Protein AF-X0LBM5-F1 (afdb_monomer_lite)

Radius of gyration: 36.59 Å; chains: 1; bounding box: 95×43×110 Å

pLDDT: mean 72.34, std 23.13, range [22.59, 96.94]

Secondary structure (DSSP, 8-state):
----TTTTSS--S--EEE-HHHHHHHHS-GGGSPPPP-PPP--HHHHHHHHHHHHHHHTT---HHHHHHHHHHHHHHGGGGTTSHHHHHHHHHHHHHHHHHHHHHHHHHHHHHHHHHHHHHHHHHHHHHHHHSGGGTT-SHHHHHHHHHHHHHHHHHHGGGGHHHHHHHHHHHHHHHHHHHHHHHHHHHTTTTHHHHHHHHHHHHHHHHHTTHHHHTTHHHHHHHHHHHHHHHT--GGG-HHHHSSHHHHHHHHHHHHHHHHIIIIIIHHHHHHHHHHHHHHHHHHHSTTTTT------------EEEEE----SS-SS---EEE--------------------HHHHHHHHHHHHHHHHHHTTTS--

Organism: NCBI:txid1089449

Sequence (369 aa):
MPFTGAACLSNNDYTIITDRASVVKNQLAATNGWTFVRAPKIDVATYKRLSKAVMSCYTGTCDEPKVRAFFASYVENADSVIDSDFVRMLNKWVALFESLKKRTTDVQTYSKLVQARLKTVSSKVNSVKANVCKNNACKGSTPANAFKKCKTYLATVKSLQGVPIAAGKALANIPKMTQITLNAIKDVIKAFRVTQYLPQAAEDLKKLTGTF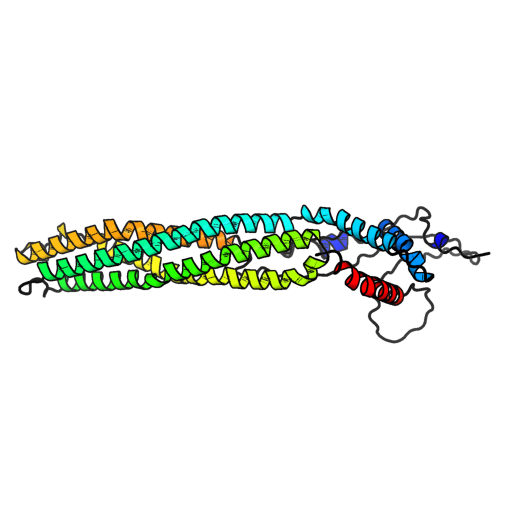NLISNHAGASKTAATSINQILSVKWARNSELSKTSSGRKVRDGLISIQRSFRNDLKGPLDNLIKANKAVEDILIQLPLRKKRLEFSSGGVSYSRWTNARMPVPCKRTQSFIRLGDFRRVIPTSKSRLANLTFDGASLNKAFTRCMGNLYGDLWTYAG

Foldseek 3Di:
DDPDVVVVLPCPVFDKDWCVVVCCVPPVDCPVVDFDQDQDDCDSVLVVQQCVQQVVVVVVRHPLVSNVVSVVVSLVSSCVSLVGPVVVVLVVVLVLLVLLLVLLVLLLVLLVLLVVLLVVLVVLLVVLCVVLCPPNLQVDPVNVVLSVLVVVLSVLSVVSNCRNVLSVLLNVLSVVLSVLSVVLSVVSSVVVSNQPCVQVSLVSNLVSLVSLVSNVVCLVSLVVSLVSLVVLLPDPLVPDPVLVPDPSSVSSSVSSVVSNVSSVPRNNVSSVSSNVSSVSSVVSSVVDCSHPPSDDDHDDDDDIWIWGFDFDDDVDDPDTDTDTPTPPDPDDDDDDDDDDDPDPDVVVVVVSVCVSVVVVVVVVVVPPD

Structure (mmCIF, N/CA/C/O backbone):
data_AF-X0LBM5-F1
#
_entry.id   AF-X0LBM5-F1
#
loop_
_atom_site.group_PDB
_atom_site.id
_atom_site.type_symbol
_atom_site.label_atom_id
_atom_site.label_alt_id
_atom_site.label_comp_id
_atom_site.label_asym_id
_atom_site.label_entity_id
_atom_site.label_seq_id
_atom_site.pdbx_PDB_ins_code
_atom_site.Cartn_x
_atom_site.Cartn_y
_atom_site.Cartn_z
_atom_site.occupancy
_atom_site.B_iso_or_equiv
_atom_site.auth_seq_id
_atom_site.auth_comp_id
_atom_site.auth_asym_id
_atom_site.auth_atom_id
_atom_site.pdbx_PDB_model_num
ATOM 1 N N . MET A 1 1 ? 42.671 9.994 -63.649 1.00 25.83 1 MET A N 1
ATOM 2 C CA . MET A 1 1 ? 42.493 8.906 -62.659 1.00 25.83 1 MET A CA 1
ATOM 3 C C . MET A 1 1 ? 41.375 9.302 -61.706 1.00 25.83 1 MET A C 1
ATOM 5 O O . MET A 1 1 ? 41.486 10.372 -61.116 1.00 25.83 1 MET A O 1
ATOM 9 N N . PRO A 1 2 ? 40.282 8.530 -61.597 1.00 27.05 2 PRO A N 1
ATOM 10 C CA . PRO A 1 2 ? 39.177 8.885 -60.720 1.00 27.05 2 PRO A CA 1
ATOM 11 C C . PRO A 1 2 ? 39.557 8.579 -59.267 1.00 27.05 2 PRO A C 1
ATOM 13 O O . PRO A 1 2 ? 39.940 7.460 -58.933 1.00 27.05 2 PRO A O 1
ATOM 16 N N . PHE A 1 3 ? 39.455 9.584 -58.399 1.00 27.06 3 PHE A N 1
ATOM 17 C CA . PHE A 1 3 ? 39.557 9.413 -56.953 1.00 27.06 3 PHE A CA 1
ATOM 18 C C . PHE A 1 3 ? 38.337 8.628 -56.459 1.00 27.06 3 PHE A C 1
ATOM 20 O O . PHE A 1 3 ? 37.273 9.186 -56.197 1.00 27.06 3 PHE A O 1
ATOM 27 N N . THR A 1 4 ? 38.471 7.313 -56.326 1.00 29.41 4 THR A N 1
ATOM 28 C CA . THR A 1 4 ? 37.486 6.500 -55.613 1.00 29.41 4 THR A CA 1
ATOM 29 C C . THR A 1 4 ? 37.648 6.757 -54.114 1.00 29.41 4 THR A C 1
ATOM 31 O O . THR A 1 4 ? 38.635 6.329 -53.514 1.00 29.41 4 THR A O 1
ATOM 34 N N . GLY A 1 5 ? 36.674 7.420 -53.480 1.00 31.77 5 GLY A N 1
ATOM 35 C CA . GLY A 1 5 ? 36.653 7.712 -52.034 1.00 31.77 5 GLY A CA 1
ATOM 36 C C . GLY A 1 5 ? 36.747 6.489 -51.100 1.00 31.77 5 GLY A C 1
ATOM 37 O O . GLY A 1 5 ? 36.812 6.644 -49.884 1.00 31.77 5 GLY A O 1
ATOM 38 N N . ALA A 1 6 ? 36.802 5.271 -51.649 1.00 31.14 6 ALA A N 1
ATOM 39 C CA . ALA A 1 6 ? 37.059 4.035 -50.918 1.00 31.14 6 ALA A CA 1
ATOM 40 C C . ALA A 1 6 ? 38.493 3.939 -50.349 1.00 31.14 6 ALA A C 1
ATOM 42 O O . ALA A 1 6 ? 38.683 3.314 -49.306 1.00 31.14 6 ALA A O 1
ATOM 43 N N . ALA A 1 7 ? 39.485 4.584 -50.977 1.00 33.66 7 ALA A N 1
ATOM 44 C CA . ALA A 1 7 ? 40.895 4.466 -50.582 1.00 33.66 7 ALA A CA 1
ATOM 45 C C . ALA A 1 7 ? 41.249 5.209 -49.276 1.00 33.66 7 ALA A C 1
ATOM 47 O O . ALA A 1 7 ? 42.211 4.853 -48.605 1.00 33.66 7 ALA A O 1
ATOM 48 N N . CYS A 1 8 ? 40.460 6.205 -48.858 1.00 40.22 8 CYS A N 1
ATOM 49 C CA . CYS A 1 8 ? 40.707 6.928 -47.602 1.00 40.22 8 CYS A CA 1
ATOM 50 C C . CYS A 1 8 ? 40.157 6.210 -46.354 1.00 40.22 8 CYS A C 1
ATOM 52 O O . CYS A 1 8 ? 40.351 6.691 -45.240 1.00 40.22 8 CYS A O 1
ATOM 54 N N . LEU A 1 9 ? 39.453 5.081 -46.519 1.00 38.56 9 LEU A N 1
ATOM 55 C CA . LEU A 1 9 ? 38.790 4.351 -45.428 1.00 38.56 9 LEU A CA 1
ATOM 56 C C . LEU A 1 9 ? 39.204 2.871 -45.330 1.00 38.56 9 LEU A C 1
ATOM 58 O O . LEU A 1 9 ? 38.676 2.152 -44.468 1.00 38.56 9 LEU A O 1
ATOM 62 N N . SER A 1 10 ? 40.116 2.383 -46.179 1.00 37.28 10 SER A N 1
ATOM 63 C CA . SER A 1 10 ? 40.726 1.062 -45.996 1.00 37.28 10 SER A CA 1
ATOM 64 C C . SER A 1 10 ? 41.645 1.105 -44.774 1.00 37.28 10 SER A C 1
ATOM 66 O O . SER A 1 10 ? 42.502 1.975 -44.650 1.00 37.28 10 SER A O 1
ATOM 68 N N . ASN A 1 11 ? 41.423 0.199 -43.822 1.00 43.00 11 ASN A N 1
ATOM 69 C CA . ASN A 1 11 ? 42.298 0.063 -42.663 1.00 43.00 11 ASN A CA 1
ATOM 70 C C . ASN A 1 11 ? 43.665 -0.427 -43.167 1.00 43.00 11 ASN A C 1
ATOM 72 O O . ASN A 1 11 ? 43.780 -1.603 -43.486 1.00 43.00 11 ASN A O 1
ATOM 76 N N . ASN A 1 12 ? 44.679 0.437 -43.226 1.00 45.94 12 ASN A N 1
ATOM 77 C CA . ASN A 1 12 ? 46.068 0.018 -43.470 1.00 45.94 12 ASN A CA 1
ATOM 78 C C . ASN A 1 12 ? 46.700 -0.550 -42.182 1.00 45.94 12 ASN A C 1
ATOM 80 O O . ASN A 1 12 ? 47.719 -0.038 -41.730 1.00 45.94 12 ASN A O 1
ATOM 84 N N . ASP A 1 13 ? 46.046 -1.512 -41.520 1.00 49.16 13 ASP A N 1
ATOM 85 C CA . ASP A 1 13 ? 46.522 -2.139 -40.268 1.00 49.16 13 ASP A CA 1
ATOM 86 C C . ASP A 1 13 ? 46.920 -1.159 -39.148 1.00 49.16 13 ASP A C 1
ATOM 88 O O . ASP A 1 13 ? 47.690 -1.460 -38.238 1.00 49.16 13 ASP A O 1
ATOM 92 N N . TYR A 1 14 ? 46.359 0.046 -39.186 1.00 53.31 14 TYR A N 1
ATOM 93 C CA . TYR A 1 14 ? 46.611 1.075 -38.197 1.00 53.31 14 TYR A CA 1
ATOM 94 C C . TYR A 1 14 ? 46.059 0.659 -36.829 1.00 53.31 14 TYR A C 1
ATOM 96 O O . TYR A 1 14 ? 44.846 0.502 -36.661 1.00 53.31 14 TYR A O 1
ATOM 104 N N . THR A 1 15 ? 46.934 0.551 -35.824 1.00 57.16 15 THR A N 1
ATOM 105 C CA . THR A 1 15 ? 46.521 0.359 -34.428 1.00 57.16 15 THR A CA 1
ATOM 106 C C . THR A 1 15 ? 45.652 1.540 -33.999 1.00 57.16 15 THR A C 1
ATOM 108 O O . THR A 1 15 ? 46.116 2.681 -33.903 1.00 57.16 15 THR A O 1
ATOM 111 N N . ILE A 1 16 ? 44.365 1.274 -33.770 1.00 58.34 16 ILE A N 1
ATOM 112 C CA . ILE A 1 16 ? 43.405 2.275 -33.302 1.00 58.34 16 ILE A CA 1
ATOM 113 C C . ILE A 1 16 ? 43.532 2.382 -31.786 1.00 58.34 16 ILE A C 1
ATOM 115 O O . ILE A 1 16 ? 43.205 1.448 -31.054 1.00 58.34 16 ILE A O 1
ATOM 119 N N . ILE A 1 17 ? 43.956 3.550 -31.317 1.00 67.25 17 ILE A N 1
ATOM 120 C CA . ILE A 1 17 ? 43.998 3.900 -29.900 1.00 67.25 17 ILE A CA 1
ATOM 121 C C . ILE A 1 17 ? 42.696 4.634 -29.553 1.00 67.25 17 ILE A C 1
ATOM 123 O O . ILE A 1 17 ? 42.153 5.404 -30.352 1.00 67.25 17 ILE A O 1
ATOM 127 N N . THR A 1 18 ? 42.152 4.372 -28.365 1.00 72.06 18 THR A N 1
ATOM 128 C CA . THR A 1 18 ? 40.902 4.983 -27.904 1.00 72.06 18 THR A CA 1
ATOM 129 C C . THR A 1 18 ? 40.925 5.279 -26.408 1.00 72.06 18 THR A C 1
ATOM 131 O O . THR A 1 18 ? 41.444 4.495 -25.619 1.00 72.06 18 THR A O 1
ATOM 134 N N . ASP A 1 19 ? 40.299 6.386 -26.007 1.00 75.62 19 ASP A N 1
ATOM 135 C CA . ASP A 1 19 ? 40.062 6.771 -24.607 1.00 75.62 19 ASP A CA 1
ATOM 136 C C . ASP A 1 19 ? 38.756 6.174 -24.035 1.00 75.62 19 ASP A C 1
ATOM 138 O O . ASP A 1 19 ? 38.358 6.487 -22.912 1.00 75.62 19 ASP A O 1
ATOM 142 N N . ARG A 1 20 ? 38.091 5.273 -24.777 1.00 71.31 20 ARG A N 1
ATOM 143 C CA . ARG A 1 20 ? 36.779 4.701 -24.430 1.00 71.31 20 ARG A CA 1
ATOM 144 C C . ARG A 1 20 ? 36.697 4.177 -23.000 1.00 71.31 20 ARG A C 1
ATOM 146 O O . ARG A 1 20 ? 35.697 4.422 -22.338 1.00 71.31 20 ARG A O 1
ATOM 153 N N . ALA A 1 21 ? 37.694 3.421 -22.539 1.00 75.44 21 ALA A N 1
ATOM 154 C CA . ALA A 1 21 ? 37.662 2.839 -21.195 1.00 75.44 21 ALA A CA 1
ATOM 155 C C . ALA A 1 21 ? 37.592 3.931 -20.115 1.00 75.44 21 ALA A C 1
ATOM 157 O O . ALA A 1 21 ? 36.837 3.795 -19.156 1.00 75.44 21 ALA A O 1
ATOM 158 N N . SER A 1 22 ? 38.302 5.042 -20.328 1.00 78.06 22 SER A N 1
ATOM 159 C CA . SER A 1 22 ? 38.263 6.222 -19.465 1.00 78.06 22 SER A CA 1
ATOM 160 C C . SER A 1 22 ? 36.904 6.924 -19.535 1.00 78.06 22 SER A C 1
ATOM 162 O O . SER A 1 22 ? 36.294 7.165 -18.500 1.00 78.06 22 SER A O 1
ATOM 164 N N . VAL A 1 23 ? 36.359 7.165 -20.736 1.00 71.75 23 VAL A N 1
ATOM 165 C CA . VAL A 1 23 ? 35.030 7.795 -20.897 1.00 71.75 23 VAL A CA 1
ATOM 166 C C . VAL A 1 23 ? 33.925 6.941 -20.272 1.00 71.75 23 VAL A C 1
ATOM 168 O O . VAL A 1 23 ? 33.074 7.459 -19.556 1.00 71.75 23 VAL A O 1
ATOM 171 N N . VAL A 1 24 ? 33.955 5.620 -20.471 1.00 70.88 24 VAL A N 1
ATOM 172 C CA . VAL A 1 24 ? 32.979 4.707 -19.861 1.00 70.88 24 VAL A CA 1
ATOM 173 C C . VAL A 1 24 ? 33.114 4.707 -18.340 1.00 70.88 24 VAL A C 1
ATOM 175 O O . VAL A 1 24 ? 32.105 4.826 -17.655 1.00 70.88 24 VAL A O 1
ATOM 178 N N . LYS A 1 25 ? 34.338 4.620 -17.808 1.00 72.56 25 LYS A N 1
ATOM 179 C CA . LYS A 1 25 ? 34.588 4.621 -16.360 1.00 72.56 25 LYS A CA 1
ATOM 180 C C . LYS A 1 25 ? 34.214 5.951 -15.695 1.00 72.56 25 LYS A C 1
ATOM 182 O O . LYS A 1 25 ? 33.732 5.937 -14.571 1.00 72.56 25 LYS A O 1
ATOM 187 N N . ASN A 1 26 ? 34.419 7.077 -16.372 1.00 73.06 26 ASN A N 1
ATOM 188 C CA . ASN A 1 26 ? 34.282 8.400 -15.759 1.00 73.06 26 ASN A CA 1
ATOM 189 C C . ASN A 1 26 ? 32.928 9.069 -16.040 1.00 73.06 26 ASN A C 1
ATOM 191 O O . ASN A 1 26 ? 32.504 9.907 -15.253 1.00 73.06 26 ASN A O 1
ATOM 195 N N . GLN A 1 27 ? 32.252 8.727 -17.145 1.00 67.88 27 GLN A N 1
ATOM 196 C CA . GLN A 1 27 ? 31.003 9.383 -17.571 1.00 67.88 27 GLN A CA 1
ATOM 197 C C . GLN A 1 27 ? 29.805 8.428 -17.695 1.00 67.88 27 GLN A C 1
ATOM 199 O O . GLN A 1 27 ? 28.669 8.890 -17.707 1.00 67.88 27 GLN A O 1
ATOM 204 N N . LEU A 1 28 ? 30.031 7.110 -17.786 1.00 63.91 28 LEU A N 1
ATOM 205 C CA . LEU A 1 28 ? 28.972 6.094 -17.929 1.00 63.91 28 LEU A CA 1
ATOM 206 C C . LEU A 1 28 ? 29.030 4.997 -16.857 1.00 63.91 28 LEU A C 1
ATOM 208 O O . LEU A 1 28 ? 28.420 3.936 -17.018 1.00 63.91 28 LEU A O 1
ATOM 212 N N . ALA A 1 29 ? 29.789 5.207 -15.783 1.00 63.59 29 ALA A N 1
ATOM 213 C CA . ALA A 1 29 ? 29.819 4.271 -14.673 1.00 63.59 29 ALA A CA 1
ATOM 214 C C . ALA A 1 29 ? 28.571 4.443 -13.803 1.00 63.59 29 ALA A C 1
ATOM 216 O O . ALA A 1 29 ? 28.131 5.559 -13.527 1.00 63.59 29 ALA A O 1
ATOM 217 N N . ALA A 1 30 ? 28.031 3.326 -13.310 1.00 58.22 30 ALA A N 1
ATOM 218 C CA . ALA A 1 30 ? 26.859 3.283 -12.430 1.00 58.22 30 ALA A CA 1
ATOM 219 C C . ALA A 1 30 ? 27.090 3.913 -11.034 1.00 58.22 30 ALA A C 1
ATOM 221 O O . ALA A 1 30 ? 26.256 3.786 -10.141 1.00 58.22 30 ALA A O 1
ATOM 222 N N . THR A 1 31 ? 28.214 4.602 -10.821 1.00 56.62 31 THR A N 1
ATOM 223 C CA . THR A 1 31 ? 28.658 5.143 -9.528 1.00 56.62 31 THR A CA 1
ATOM 224 C C . THR A 1 31 ? 27.793 6.290 -9.006 1.00 56.62 31 THR A C 1
ATOM 226 O O . THR A 1 31 ? 27.853 6.590 -7.820 1.00 56.62 31 THR A O 1
ATOM 229 N N . ASN A 1 32 ? 26.946 6.891 -9.848 1.00 52.84 32 ASN A N 1
ATOM 230 C CA . ASN A 1 32 ? 26.130 8.057 -9.485 1.00 52.84 32 ASN A CA 1
ATOM 231 C C . ASN A 1 32 ? 24.636 7.724 -9.294 1.00 52.84 32 ASN A C 1
ATOM 233 O O . ASN A 1 32 ? 23.795 8.614 -9.380 1.00 52.84 32 ASN A O 1
ATOM 237 N N . GLY A 1 33 ? 24.282 6.450 -9.083 1.00 58.72 33 GLY A N 1
ATOM 238 C CA . GLY A 1 33 ? 22.886 6.026 -8.885 1.00 58.72 33 GLY A CA 1
ATOM 239 C C . GLY A 1 33 ? 22.045 5.938 -10.166 1.00 58.72 33 GLY A C 1
ATOM 240 O O . GLY A 1 33 ? 20.836 5.730 -10.088 1.00 58.72 33 GLY A O 1
ATOM 241 N N . TRP A 1 34 ? 22.676 6.060 -11.337 1.00 60.62 34 TRP A N 1
ATOM 242 C CA . TRP A 1 34 ? 22.038 5.943 -12.649 1.00 60.62 34 TRP A CA 1
ATOM 243 C C . TRP A 1 34 ? 22.150 4.520 -13.202 1.00 60.62 34 TRP A C 1
ATOM 245 O O . TRP A 1 34 ? 23.224 3.918 -13.189 1.00 60.62 34 TRP A O 1
ATOM 255 N N . THR A 1 35 ? 21.042 3.997 -13.733 1.00 63.41 35 THR A N 1
ATOM 256 C CA . THR A 1 35 ? 21.041 2.769 -14.544 1.00 63.41 35 THR A CA 1
ATOM 257 C C . THR A 1 35 ? 21.133 3.162 -16.013 1.00 63.41 35 THR A C 1
ATOM 259 O O . THR A 1 35 ? 20.265 3.871 -16.516 1.00 63.41 35 THR A O 1
ATOM 262 N N . PHE A 1 36 ? 22.183 2.716 -16.706 1.00 63.28 36 PHE A N 1
ATOM 263 C CA . PHE A 1 36 ? 22.428 3.095 -18.097 1.00 63.28 36 PHE A CA 1
ATOM 264 C C . PHE A 1 36 ? 21.894 2.047 -19.069 1.00 63.28 36 PHE A C 1
ATOM 266 O O . PHE A 1 36 ? 22.383 0.918 -19.121 1.00 63.28 36 PHE A O 1
ATOM 273 N N . VAL A 1 37 ? 20.954 2.466 -19.911 1.00 63.28 37 VAL A N 1
ATOM 274 C CA . VAL A 1 37 ? 20.605 1.761 -21.144 1.00 63.28 37 VAL A CA 1
ATOM 275 C C . VAL A 1 37 ? 21.551 2.230 -22.244 1.00 63.28 37 VAL A C 1
ATOM 277 O O . VAL A 1 37 ? 21.639 3.424 -22.525 1.00 63.28 37 VAL A O 1
ATOM 280 N N . ARG A 1 38 ? 22.296 1.302 -22.850 1.00 65.94 38 ARG A N 1
ATOM 281 C CA . ARG A 1 38 ? 23.312 1.617 -23.861 1.00 65.94 38 ARG A CA 1
ATOM 282 C C . ARG A 1 38 ? 22.873 1.095 -25.218 1.00 65.94 38 ARG A C 1
ATOM 284 O O . ARG A 1 38 ? 22.784 -0.111 -25.400 1.00 65.94 38 ARG A O 1
ATOM 291 N N . ALA A 1 39 ? 22.651 2.003 -26.164 1.00 64.12 39 ALA A N 1
ATOM 292 C CA . ALA A 1 39 ? 22.449 1.627 -27.558 1.00 64.12 39 ALA A CA 1
ATOM 293 C C . ALA A 1 39 ? 23.700 0.921 -28.128 1.00 64.12 39 ALA A C 1
ATOM 295 O O . ALA A 1 39 ? 24.810 1.126 -27.610 1.00 64.12 39 ALA A O 1
ATOM 296 N N . PRO A 1 40 ? 23.550 0.133 -29.211 1.00 66.06 40 PRO A N 1
ATOM 297 C CA . PRO A 1 40 ? 24.672 -0.474 -29.907 1.00 66.06 40 PRO A CA 1
ATOM 298 C C . PRO A 1 40 ? 25.732 0.555 -30.271 1.00 66.06 40 PRO A C 1
ATOM 300 O O . PRO A 1 40 ? 25.462 1.708 -30.602 1.00 66.06 40 PRO A O 1
ATOM 303 N N . LYS A 1 41 ? 26.988 0.131 -30.206 1.00 67.69 41 LYS A N 1
ATOM 304 C CA . LYS A 1 41 ? 28.116 0.990 -30.540 1.00 67.69 41 LYS A CA 1
ATOM 305 C C . LYS A 1 41 ? 28.097 1.306 -32.040 1.00 67.69 41 LYS A C 1
ATOM 307 O O . LYS A 1 41 ? 28.217 0.407 -32.871 1.00 67.69 41 LYS A O 1
ATOM 312 N N . ILE A 1 42 ? 28.084 2.591 -32.389 1.00 68.94 42 ILE A N 1
ATOM 313 C CA . ILE A 1 42 ? 28.458 3.034 -33.737 1.00 68.94 42 ILE A CA 1
ATOM 314 C C . ILE A 1 42 ? 29.987 3.006 -33.813 1.00 68.94 42 ILE A C 1
ATOM 316 O O . ILE A 1 42 ? 30.679 3.917 -33.360 1.00 68.94 42 ILE A O 1
ATOM 320 N N . ASP A 1 43 ? 30.545 1.901 -34.295 1.00 65.69 43 ASP A N 1
ATOM 321 C CA . ASP A 1 43 ? 31.963 1.803 -34.615 1.00 65.69 43 ASP A CA 1
ATOM 322 C C . ASP A 1 43 ? 32.233 1.993 -36.107 1.00 65.69 43 ASP A C 1
ATOM 324 O O . ASP A 1 43 ? 31.329 2.283 -36.882 1.00 65.69 43 ASP A O 1
ATOM 328 N N . VAL A 1 44 ? 33.500 1.877 -36.510 1.00 64.62 44 VAL A N 1
ATOM 329 C CA . VAL A 1 44 ? 33.905 2.072 -37.906 1.00 64.62 44 VAL A CA 1
ATOM 330 C C . VAL A 1 44 ? 33.215 1.059 -38.824 1.00 64.62 44 VAL A C 1
ATOM 332 O O . VAL A 1 44 ? 32.872 1.412 -39.946 1.00 64.62 44 VAL A O 1
ATOM 335 N N . ALA A 1 45 ? 32.958 -0.170 -38.365 1.00 70.38 45 ALA A N 1
ATOM 336 C CA . ALA A 1 45 ? 32.252 -1.168 -39.161 1.00 70.38 45 ALA A CA 1
ATOM 337 C C . ALA A 1 45 ? 30.769 -0.801 -39.323 1.00 70.38 45 ALA A C 1
ATOM 339 O O . ALA A 1 45 ? 30.237 -0.844 -40.432 1.00 70.38 45 ALA A O 1
ATOM 340 N N . THR A 1 46 ? 30.103 -0.376 -38.248 1.00 72.81 46 THR A N 1
ATOM 341 C CA . THR A 1 46 ? 28.723 0.133 -38.290 1.00 72.81 46 THR A CA 1
ATOM 342 C C . THR A 1 46 ? 28.611 1.402 -39.136 1.00 72.81 46 THR A C 1
ATOM 344 O O . THR A 1 46 ? 27.700 1.511 -39.949 1.00 72.81 46 THR A O 1
ATOM 347 N N . TYR A 1 47 ? 29.573 2.320 -39.036 1.00 68.12 47 TYR A N 1
ATOM 348 C CA . TYR A 1 47 ? 29.628 3.525 -39.862 1.00 68.12 47 TYR A CA 1
ATOM 349 C C . TYR A 1 47 ? 29.843 3.199 -41.343 1.00 68.12 47 TYR A C 1
ATOM 351 O O . TYR A 1 47 ? 29.162 3.756 -42.196 1.00 68.12 47 TYR A O 1
ATOM 359 N N . LYS A 1 48 ? 30.738 2.257 -41.670 1.00 70.81 48 LYS A N 1
ATOM 360 C CA . LYS A 1 48 ? 30.926 1.773 -43.048 1.00 70.81 48 LYS A CA 1
ATOM 361 C C . LYS A 1 48 ? 29.639 1.161 -43.603 1.00 70.81 48 LYS A C 1
ATOM 363 O O . LYS A 1 48 ? 29.307 1.412 -44.757 1.00 70.81 48 LYS A O 1
ATOM 368 N N . ARG A 1 49 ? 28.905 0.390 -42.791 1.00 77.19 49 ARG A N 1
ATOM 369 C CA . ARG A 1 49 ? 27.592 -0.166 -43.162 1.00 77.19 49 ARG A CA 1
ATOM 370 C C . ARG A 1 49 ? 26.558 0.934 -43.412 1.00 77.19 49 ARG A C 1
ATOM 372 O O . ARG A 1 49 ? 25.912 0.899 -44.453 1.00 77.19 49 ARG A O 1
ATOM 379 N N . LEU A 1 50 ? 26.473 1.932 -42.528 1.00 78.62 50 LEU A N 1
ATOM 380 C CA . LEU A 1 50 ? 25.595 3.091 -42.710 1.00 78.62 50 LEU A CA 1
ATOM 381 C C . LEU A 1 50 ? 25.946 3.849 -43.990 1.00 78.62 50 LEU A C 1
ATOM 383 O O . LEU A 1 50 ? 25.079 4.055 -44.827 1.00 78.62 50 LEU A O 1
ATOM 387 N N . SER A 1 51 ? 27.219 4.220 -44.158 1.00 74.25 51 SER A N 1
ATOM 388 C CA . SER A 1 51 ? 27.714 4.941 -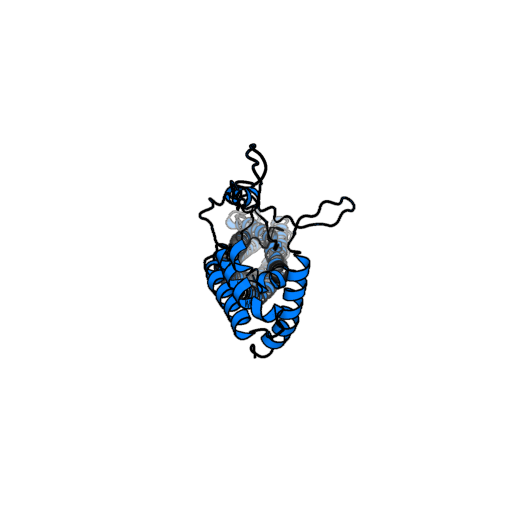45.331 1.00 74.25 51 SER A CA 1
ATOM 389 C C . SER A 1 51 ? 27.336 4.204 -46.610 1.00 74.25 51 SER A C 1
ATOM 391 O O . SER A 1 51 ? 26.699 4.810 -47.462 1.00 74.25 51 SER A O 1
ATOM 393 N N . LYS A 1 52 ? 27.610 2.894 -46.705 1.00 77.50 52 LYS A N 1
ATOM 394 C CA . LYS A 1 52 ? 27.200 2.063 -47.849 1.00 77.50 52 LYS A CA 1
ATOM 395 C C . LYS A 1 52 ? 25.691 2.091 -48.098 1.00 77.50 52 LYS A C 1
ATOM 397 O O . LYS A 1 52 ? 25.293 2.171 -49.254 1.00 77.50 52 LYS A O 1
ATOM 402 N N . ALA A 1 53 ? 24.875 2.036 -47.046 1.00 78.19 53 ALA A N 1
ATOM 403 C CA . ALA A 1 53 ? 23.420 2.067 -47.169 1.00 78.19 53 ALA A CA 1
ATOM 404 C C . ALA A 1 53 ? 22.899 3.419 -47.687 1.00 78.19 53 ALA A C 1
ATOM 406 O O . ALA A 1 53 ? 21.955 3.437 -48.465 1.00 78.19 53 ALA A O 1
ATOM 407 N N . VAL A 1 54 ? 23.526 4.540 -47.304 1.00 78.19 54 VAL A N 1
ATOM 408 C CA . VAL A 1 54 ? 23.077 5.892 -47.694 1.00 78.19 54 VAL A CA 1
ATOM 409 C C . VAL A 1 54 ? 23.793 6.468 -48.919 1.00 78.19 54 VAL A C 1
ATOM 411 O O . VAL A 1 54 ? 23.393 7.524 -49.401 1.00 78.19 54 VAL A O 1
ATOM 414 N N . MET A 1 55 ? 24.845 5.816 -49.434 1.00 76.31 55 MET A N 1
ATOM 415 C CA . MET A 1 55 ? 25.648 6.335 -50.555 1.00 76.31 55 MET A CA 1
ATOM 416 C C . MET A 1 55 ? 24.787 6.702 -51.768 1.00 76.31 55 MET A C 1
ATOM 418 O O . MET A 1 55 ? 24.990 7.760 -52.357 1.00 76.31 55 MET A O 1
ATOM 422 N N . SER A 1 56 ? 23.809 5.862 -52.117 1.00 72.50 56 SER A N 1
ATOM 423 C CA . SER A 1 56 ? 22.945 6.090 -53.280 1.00 72.50 56 SER A CA 1
ATOM 424 C C . SER A 1 56 ? 21.982 7.272 -53.088 1.00 72.50 56 SER A C 1
ATOM 426 O O . SER A 1 56 ? 21.571 7.913 -54.053 1.00 72.50 56 SER A O 1
ATOM 428 N N . CYS A 1 57 ? 21.685 7.642 -51.838 1.00 73.81 57 CYS A N 1
ATOM 429 C CA . CYS A 1 57 ? 20.882 8.821 -51.516 1.00 73.81 57 CYS A CA 1
ATOM 430 C C . CYS A 1 57 ? 21.633 10.128 -51.824 1.00 73.81 57 CYS A C 1
ATOM 432 O O . CYS A 1 57 ? 21.002 11.129 -52.158 1.00 73.81 57 CYS A O 1
ATOM 434 N N . TYR A 1 58 ? 22.972 10.126 -51.781 1.00 69.06 58 TYR A N 1
ATOM 435 C CA . TYR A 1 58 ? 23.782 11.284 -52.181 1.00 69.06 58 TYR A CA 1
ATOM 436 C C . TYR A 1 58 ? 23.852 11.473 -53.700 1.00 69.06 58 TYR A C 1
ATOM 438 O O . TYR A 1 58 ? 24.089 12.588 -54.156 1.00 69.06 58 TYR A O 1
ATOM 446 N N . THR A 1 59 ? 23.616 10.417 -54.481 1.00 73.88 59 THR A N 1
ATOM 447 C CA . THR A 1 59 ? 23.597 10.468 -55.951 1.00 73.88 59 THR A CA 1
ATOM 448 C C . THR A 1 59 ? 22.189 10.658 -56.525 1.00 73.88 59 THR A C 1
ATOM 450 O O . THR A 1 59 ? 22.013 10.568 -57.734 1.00 73.88 59 THR A O 1
ATOM 453 N N . GLY A 1 60 ? 21.182 10.927 -55.682 1.00 68.62 60 GLY A N 1
ATOM 454 C CA . GLY A 1 60 ? 19.798 11.197 -56.099 1.00 68.62 60 GLY A CA 1
ATOM 455 C C . GLY A 1 60 ? 18.903 9.962 -56.263 1.00 68.62 60 GLY A C 1
ATOM 456 O O . GLY A 1 60 ? 17.705 10.111 -56.471 1.00 68.62 60 GLY A O 1
ATOM 457 N N . THR A 1 61 ? 19.442 8.753 -56.101 1.00 72.69 61 THR A N 1
ATOM 458 C CA . THR A 1 61 ? 18.717 7.474 -56.208 1.00 72.69 61 THR A CA 1
ATOM 459 C C . THR A 1 61 ? 18.753 6.755 -54.863 1.00 72.69 61 THR A C 1
ATOM 461 O O . THR A 1 61 ? 19.497 5.790 -54.675 1.00 72.69 61 THR A O 1
ATOM 464 N N . CYS A 1 62 ? 18.018 7.273 -53.880 1.00 77.88 62 CYS A N 1
ATOM 465 C CA . CYS A 1 62 ? 18.038 6.713 -52.532 1.00 77.88 62 CYS A CA 1
ATOM 466 C C . CYS A 1 62 ? 17.434 5.304 -52.513 1.00 77.88 62 CYS A C 1
ATOM 468 O O . CYS A 1 62 ? 16.297 5.103 -52.929 1.00 77.88 62 CYS A O 1
ATOM 470 N N . ASP A 1 63 ? 18.204 4.331 -52.028 1.00 80.44 63 ASP A N 1
ATOM 471 C CA . ASP A 1 63 ? 17.755 2.946 -51.879 1.00 80.44 63 ASP A CA 1
ATOM 472 C C . ASP A 1 63 ? 17.110 2.800 -50.498 1.00 80.44 63 ASP A C 1
ATOM 474 O O . ASP A 1 63 ? 17.744 2.407 -49.514 1.00 80.44 63 ASP A O 1
ATOM 478 N N . GLU A 1 64 ? 15.851 3.225 -50.415 1.00 75.69 64 GLU A N 1
ATOM 479 C CA . GLU A 1 64 ? 15.093 3.235 -49.166 1.00 75.69 64 GLU A CA 1
ATOM 480 C C . GLU A 1 64 ? 15.050 1.854 -48.478 1.00 75.69 64 GLU A C 1
ATOM 482 O O . GLU A 1 64 ? 15.285 1.808 -47.264 1.00 75.69 64 GLU A O 1
ATOM 487 N N . PRO A 1 65 ? 14.862 0.719 -49.190 1.00 83.56 65 PRO A N 1
ATOM 488 C CA . PRO A 1 65 ? 14.947 -0.608 -48.582 1.00 83.56 65 PRO A CA 1
ATOM 489 C C . PRO A 1 65 ? 16.283 -0.882 -47.880 1.00 83.56 65 PRO A C 1
ATOM 491 O O . PRO A 1 65 ? 16.285 -1.393 -46.759 1.00 83.56 65 PRO A O 1
ATOM 494 N N . LYS A 1 66 ? 17.426 -0.506 -48.475 1.00 78.19 66 LYS A N 1
ATOM 495 C CA . LYS A 1 66 ? 18.744 -0.686 -47.833 1.00 78.19 66 LYS A CA 1
ATOM 496 C C . LYS A 1 66 ? 18.929 0.193 -46.604 1.00 78.19 66 LYS A C 1
ATOM 498 O O . LYS A 1 66 ? 19.479 -0.269 -45.601 1.00 78.19 66 LYS A O 1
ATOM 503 N N . VAL A 1 67 ? 18.477 1.444 -46.663 1.00 77.25 67 VAL A N 1
ATOM 504 C CA . VAL A 1 67 ? 18.523 2.356 -45.511 1.00 77.25 67 VAL A CA 1
ATOM 505 C C . VAL A 1 67 ? 17.655 1.808 -44.376 1.00 77.25 67 VAL A C 1
ATOM 507 O O . VAL A 1 67 ? 18.115 1.710 -43.237 1.00 77.25 67 VAL A O 1
ATOM 510 N N . ARG A 1 68 ? 16.433 1.365 -44.692 1.00 73.06 68 ARG A N 1
ATOM 511 C CA . ARG A 1 68 ? 15.501 0.755 -43.738 1.00 73.06 68 ARG A CA 1
ATOM 512 C C . ARG A 1 68 ? 16.079 -0.519 -43.117 1.00 73.06 68 ARG A C 1
ATOM 514 O O . ARG A 1 68 ? 16.046 -0.654 -41.898 1.00 73.06 68 ARG A O 1
ATOM 521 N N . ALA A 1 69 ? 16.673 -1.403 -43.918 1.00 78.06 69 ALA A N 1
ATOM 522 C CA . ALA A 1 69 ? 17.305 -2.634 -43.443 1.00 78.06 69 ALA A CA 1
ATOM 523 C C . ALA A 1 69 ? 18.500 -2.369 -42.511 1.00 78.06 69 ALA A C 1
ATOM 525 O O . ALA A 1 69 ? 18.667 -3.067 -41.510 1.00 78.06 69 ALA A O 1
ATOM 526 N N . PHE A 1 70 ? 19.309 -1.336 -42.784 1.00 82.31 70 PHE A N 1
ATOM 527 C CA . PHE A 1 70 ? 20.377 -0.927 -41.868 1.00 82.31 70 PHE A CA 1
ATOM 528 C C . PHE A 1 70 ? 19.813 -0.528 -40.501 1.00 82.31 70 PHE A C 1
ATOM 530 O O . PHE A 1 70 ? 20.307 -1.002 -39.478 1.00 82.31 70 PHE A O 1
ATOM 537 N N . PHE A 1 71 ? 18.786 0.327 -40.471 1.00 76.06 71 PHE A N 1
ATOM 538 C CA . PHE A 1 71 ? 18.186 0.765 -39.212 1.00 76.06 71 PHE A CA 1
ATOM 539 C C . PHE A 1 71 ? 17.466 -0.372 -38.488 1.00 76.06 71 PHE A C 1
ATOM 541 O O . PHE A 1 71 ? 17.619 -0.473 -37.275 1.00 76.06 71 PHE A O 1
ATOM 548 N N . ALA A 1 72 ? 16.762 -1.252 -39.205 1.00 73.38 72 ALA A N 1
ATOM 549 C CA . ALA A 1 72 ? 16.154 -2.450 -38.631 1.00 73.38 72 ALA A CA 1
ATOM 550 C C . ALA A 1 72 ? 17.213 -3.331 -37.952 1.00 73.38 72 ALA A C 1
ATOM 552 O O . ALA A 1 72 ? 17.108 -3.590 -36.760 1.00 73.38 72 ALA A O 1
ATOM 553 N N . SER A 1 73 ? 18.308 -3.654 -38.646 1.00 75.94 73 SER A N 1
ATOM 554 C CA . SER A 1 73 ? 19.411 -4.434 -38.070 1.00 75.94 73 SER A CA 1
ATOM 555 C C . SER A 1 73 ? 20.117 -3.703 -36.920 1.00 75.94 73 SER A C 1
ATOM 557 O O . SER A 1 73 ? 20.563 -4.318 -35.952 1.00 75.94 73 SER A O 1
ATOM 559 N N . TYR A 1 74 ? 20.242 -2.376 -36.985 1.00 72.94 74 TYR A N 1
ATOM 560 C CA . TYR A 1 74 ? 20.807 -1.589 -35.889 1.00 72.94 74 TYR A CA 1
ATOM 561 C C . TYR A 1 74 ? 19.907 -1.617 -34.643 1.00 72.94 74 TYR A C 1
ATOM 563 O O . TYR A 1 74 ? 20.425 -1.676 -33.530 1.00 72.94 74 TYR A O 1
ATOM 571 N N . VAL A 1 75 ? 18.582 -1.613 -34.828 1.00 66.62 75 VAL A N 1
ATOM 572 C CA . VAL A 1 75 ? 17.586 -1.777 -33.758 1.00 66.62 75 VAL A CA 1
ATOM 573 C C . VAL A 1 75 ? 17.584 -3.208 -33.219 1.00 66.62 75 VAL A C 1
ATOM 575 O O . VAL A 1 75 ? 17.646 -3.364 -32.011 1.00 66.62 75 VAL A O 1
ATOM 578 N N . GLU A 1 76 ? 17.636 -4.237 -34.063 1.00 65.25 76 GLU A N 1
ATOM 579 C CA . GLU A 1 76 ? 17.750 -5.644 -33.630 1.00 65.25 76 GLU A CA 1
ATOM 580 C C . GLU A 1 76 ? 19.028 -5.885 -32.817 1.00 65.25 76 GLU A C 1
ATOM 582 O O . GLU A 1 76 ? 19.027 -6.549 -31.791 1.00 65.25 76 GLU A O 1
ATOM 587 N N . ASN A 1 77 ? 20.154 -5.274 -33.193 1.00 65.06 77 ASN A N 1
ATOM 588 C CA . ASN A 1 77 ? 21.368 -5.342 -32.371 1.00 65.06 77 ASN A CA 1
ATOM 589 C C . ASN A 1 77 ? 21.230 -4.563 -31.047 1.00 65.06 77 ASN A C 1
ATOM 591 O O . ASN A 1 77 ? 21.977 -4.808 -30.089 1.00 65.06 77 ASN A O 1
ATOM 595 N N . ALA A 1 78 ? 20.278 -3.627 -30.976 1.00 61.94 78 ALA A N 1
ATOM 596 C CA . ALA A 1 78 ? 19.871 -2.996 -29.731 1.00 61.94 78 ALA A CA 1
ATOM 597 C C . ALA A 1 78 ? 19.030 -3.936 -28.864 1.00 61.94 78 ALA A C 1
ATOM 599 O O . ALA A 1 78 ? 18.882 -3.620 -27.695 1.00 61.94 78 ALA A O 1
ATOM 600 N N . ASP A 1 79 ? 18.585 -5.106 -29.331 1.00 50.50 79 ASP A N 1
ATOM 601 C CA . ASP A 1 79 ? 17.852 -6.073 -28.500 1.00 50.50 79 ASP A CA 1
ATOM 602 C C . ASP A 1 79 ? 18.689 -6.603 -27.325 1.00 50.50 79 ASP A C 1
ATOM 604 O O . ASP A 1 79 ? 18.139 -6.991 -26.302 1.00 50.50 79 ASP A O 1
ATOM 608 N N . SER A 1 80 ? 20.022 -6.491 -27.370 1.00 56.12 80 SER A N 1
ATOM 609 C CA . SER A 1 80 ? 20.885 -6.672 -26.183 1.00 56.12 80 SER A CA 1
ATOM 610 C C . SER A 1 80 ? 20.554 -5.716 -25.015 1.00 56.12 80 SER A C 1
ATOM 612 O O . SER A 1 80 ? 20.930 -5.956 -23.868 1.00 56.12 80 SER A O 1
ATOM 614 N N . VAL A 1 81 ? 19.810 -4.637 -25.281 1.00 61.31 81 VAL A N 1
ATOM 615 C CA . VAL A 1 81 ? 19.217 -3.725 -24.292 1.00 61.31 81 VAL A CA 1
ATOM 616 C C . VAL A 1 81 ? 18.026 -4.361 -23.565 1.00 61.31 81 VAL A C 1
ATOM 618 O O . VAL A 1 81 ? 17.722 -3.962 -22.440 1.00 61.31 81 VAL A O 1
ATOM 621 N N . ILE A 1 82 ? 17.370 -5.366 -24.143 1.00 59.38 82 ILE A N 1
ATOM 622 C CA . ILE A 1 82 ? 16.261 -6.099 -23.514 1.00 59.38 82 ILE A CA 1
ATOM 623 C C . ILE A 1 82 ? 16.755 -6.869 -22.282 1.00 59.38 82 ILE A C 1
ATOM 625 O O . ILE A 1 82 ? 16.062 -6.908 -21.268 1.00 59.38 82 ILE A O 1
ATOM 629 N N . ASP A 1 83 ? 17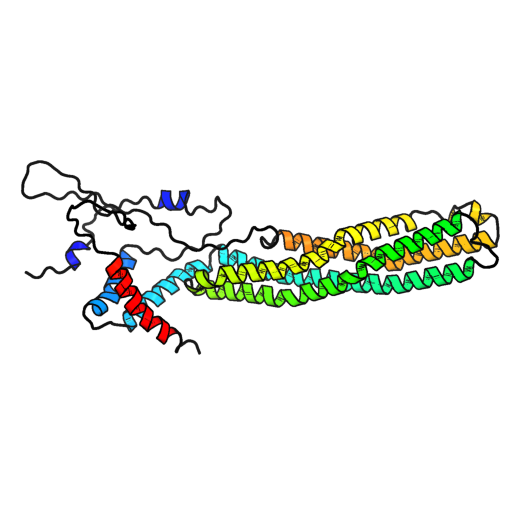.998 -7.353 -22.306 1.00 62.16 83 ASP A N 1
ATOM 630 C CA . ASP A 1 83 ? 18.648 -7.994 -21.155 1.00 62.16 83 ASP A CA 1
ATOM 631 C C . ASP A 1 83 ? 19.299 -6.999 -20.180 1.00 62.16 83 ASP A C 1
ATOM 633 O O . ASP A 1 83 ? 19.973 -7.392 -19.219 1.00 62.16 83 ASP A O 1
ATOM 637 N N . SER A 1 84 ? 19.098 -5.693 -20.395 1.00 68.94 84 SER A N 1
ATOM 638 C CA . SER A 1 84 ? 19.691 -4.662 -19.548 1.00 68.94 84 SER A CA 1
ATOM 639 C C . SER A 1 84 ? 19.170 -4.708 -18.112 1.00 68.94 84 SER A C 1
ATOM 641 O O . SER A 1 84 ? 18.025 -5.073 -17.818 1.00 68.94 84 SER A O 1
ATOM 643 N N . ASP A 1 85 ? 20.006 -4.213 -17.198 1.00 71.94 85 ASP A N 1
ATOM 644 C CA . ASP A 1 85 ? 19.625 -3.976 -15.805 1.00 71.94 85 ASP A CA 1
ATOM 645 C C . ASP A 1 85 ? 18.371 -3.096 -15.688 1.00 71.94 85 ASP A C 1
ATOM 647 O O . ASP A 1 85 ? 17.607 -3.231 -14.731 1.00 71.94 85 ASP A O 1
ATOM 651 N N . PHE A 1 86 ? 18.114 -2.242 -16.686 1.00 74.88 86 PHE A N 1
ATOM 652 C CA . PHE A 1 86 ? 16.927 -1.401 -16.746 1.00 74.88 86 PHE A CA 1
ATOM 653 C C . PHE A 1 86 ? 15.642 -2.208 -16.950 1.00 74.88 86 PHE A C 1
ATOM 655 O O . PHE A 1 86 ? 14.716 -2.089 -16.148 1.00 74.88 86 PHE A O 1
ATOM 662 N N . VAL A 1 87 ? 15.582 -3.078 -17.962 1.00 79.25 87 VAL A N 1
ATOM 663 C CA . VAL A 1 87 ? 14.403 -3.931 -18.201 1.00 79.25 87 VAL A CA 1
ATOM 664 C C . VAL A 1 87 ? 14.192 -4.890 -17.033 1.00 79.25 87 VAL A C 1
ATOM 666 O O . VAL A 1 87 ? 13.067 -5.064 -16.561 1.00 79.25 87 VAL A O 1
ATOM 669 N N . ARG A 1 88 ? 15.276 -5.441 -16.474 1.00 82.12 88 ARG A N 1
ATOM 670 C CA . ARG A 1 88 ? 15.216 -6.266 -15.258 1.00 82.12 88 ARG A CA 1
ATOM 671 C C . ARG A 1 88 ? 14.644 -5.498 -14.066 1.00 82.12 88 ARG A C 1
ATOM 673 O O . ARG A 1 88 ? 13.853 -6.054 -13.305 1.00 82.12 88 ARG A O 1
ATOM 680 N N . MET A 1 89 ? 15.021 -4.233 -13.893 1.00 83.50 89 MET A N 1
ATOM 681 C CA . MET A 1 89 ? 14.457 -3.357 -12.865 1.00 83.50 89 MET A CA 1
ATOM 682 C C . MET A 1 89 ? 12.960 -3.105 -13.096 1.00 83.50 89 MET A C 1
ATOM 684 O O . MET A 1 89 ? 12.185 -3.237 -12.150 1.00 83.50 89 MET A O 1
ATOM 688 N N . LEU A 1 90 ? 12.538 -2.799 -14.326 1.00 85.69 90 LEU A N 1
ATOM 689 C CA . LEU A 1 90 ? 11.122 -2.586 -14.651 1.00 85.69 90 LEU A CA 1
ATOM 690 C C . LEU A 1 90 ? 10.283 -3.854 -14.420 1.00 85.69 90 LEU A C 1
ATOM 692 O O . LEU A 1 90 ? 9.215 -3.778 -13.817 1.00 85.69 90 LEU A O 1
ATOM 696 N N . ASN A 1 91 ? 10.792 -5.031 -14.791 1.00 88.62 91 ASN A N 1
ATOM 697 C CA . ASN A 1 91 ? 10.141 -6.312 -14.495 1.00 88.62 91 ASN A CA 1
ATOM 698 C C . ASN A 1 91 ? 9.997 -6.555 -12.983 1.00 88.62 91 ASN A C 1
ATOM 700 O O . ASN A 1 91 ? 8.945 -6.996 -12.517 1.00 88.62 91 ASN A O 1
ATOM 704 N N . LYS A 1 92 ? 11.014 -6.199 -12.183 1.00 89.56 92 LYS A N 1
ATOM 705 C CA . LYS A 1 92 ? 10.900 -6.229 -10.715 1.00 89.56 92 LYS A CA 1
ATOM 706 C C . LYS A 1 92 ? 9.799 -5.291 -10.214 1.00 89.56 92 LYS A C 1
ATOM 708 O O . LYS A 1 92 ? 9.094 -5.652 -9.277 1.00 89.56 92 LYS A O 1
ATOM 713 N N . TRP A 1 93 ? 9.614 -4.116 -10.819 1.00 90.31 93 TRP A N 1
ATOM 714 C CA . TRP A 1 93 ? 8.531 -3.206 -10.428 1.00 90.31 93 TRP A CA 1
ATOM 715 C C . TRP A 1 93 ? 7.153 -3.783 -10.723 1.00 90.31 93 TRP A C 1
ATOM 717 O O . TRP A 1 93 ? 6.282 -3.695 -9.863 1.00 90.31 93 TRP A O 1
ATOM 727 N N . VAL A 1 94 ? 6.968 -4.437 -11.873 1.00 92.25 94 VAL A N 1
ATOM 728 C CA . VAL A 1 94 ? 5.715 -5.141 -12.192 1.00 92.25 94 VAL A CA 1
ATOM 729 C C . VAL A 1 94 ? 5.383 -6.173 -11.105 1.00 92.25 94 VAL A C 1
ATOM 731 O O . VAL A 1 94 ? 4.268 -6.185 -10.584 1.00 92.25 94 VAL A O 1
ATOM 734 N N . ALA A 1 95 ? 6.363 -6.971 -10.669 1.00 93.25 95 ALA A N 1
ATOM 735 C CA . ALA A 1 95 ? 6.173 -7.924 -9.570 1.00 93.25 95 ALA A CA 1
ATOM 736 C C . ALA A 1 95 ? 5.859 -7.239 -8.221 1.00 93.25 95 ALA A C 1
ATOM 738 O O . ALA A 1 95 ? 5.028 -7.716 -7.436 1.00 93.25 95 ALA A O 1
ATOM 739 N N . LEU A 1 96 ? 6.492 -6.092 -7.945 1.00 92.44 96 LEU A N 1
ATOM 740 C CA . LEU A 1 96 ? 6.192 -5.284 -6.761 1.00 92.44 96 LEU A CA 1
ATOM 741 C C . LEU A 1 96 ? 4.773 -4.708 -6.807 1.00 92.44 96 LEU A C 1
ATOM 743 O O . LEU A 1 96 ? 4.136 -4.632 -5.761 1.00 92.44 96 LEU A O 1
ATOM 747 N N . PHE A 1 97 ? 4.246 -4.343 -7.978 1.00 93.19 97 PHE A N 1
ATOM 748 C CA . PHE A 1 97 ? 2.880 -3.834 -8.121 1.00 93.19 97 PHE A CA 1
ATOM 749 C C . PHE A 1 97 ? 1.823 -4.899 -7.821 1.00 93.19 97 PHE A C 1
ATOM 751 O O . PHE A 1 97 ? 0.845 -4.600 -7.135 1.00 93.19 97 PHE A O 1
ATOM 758 N N . GLU A 1 98 ? 2.043 -6.153 -8.219 1.00 92.88 98 GLU A N 1
ATOM 759 C CA . GLU A 1 98 ? 1.166 -7.262 -7.815 1.00 92.88 98 GLU A CA 1
ATOM 760 C C . GLU A 1 98 ? 1.218 -7.510 -6.302 1.00 92.88 98 GLU A C 1
ATOM 762 O O . GLU A 1 98 ? 0.188 -7.670 -5.637 1.00 92.88 98 GLU A O 1
ATOM 767 N N . SER A 1 99 ? 2.413 -7.441 -5.712 1.00 93.62 99 SER A N 1
ATOM 768 C CA . SER A 1 99 ? 2.558 -7.511 -4.254 1.00 93.62 99 SER A CA 1
ATOM 769 C C . SER A 1 99 ? 1.837 -6.351 -3.558 1.00 93.62 99 SER A C 1
ATOM 771 O O . SER A 1 99 ? 1.128 -6.551 -2.566 1.00 93.62 99 SER A O 1
ATOM 773 N N . LEU A 1 100 ? 1.964 -5.139 -4.104 1.00 93.44 100 LEU A N 1
ATOM 774 C CA . LEU A 1 100 ? 1.314 -3.928 -3.615 1.00 93.44 100 LEU A CA 1
ATOM 775 C C . LEU A 1 100 ? -0.211 -4.059 -3.694 1.00 93.44 100 LEU A C 1
ATOM 777 O O . LEU A 1 100 ? -0.900 -3.701 -2.740 1.00 93.44 100 LEU A O 1
ATOM 781 N N . LYS A 1 101 ? -0.747 -4.641 -4.772 1.00 95.31 101 LYS A N 1
ATOM 782 C CA . LYS A 1 101 ? -2.181 -4.917 -4.950 1.00 95.31 101 LYS A CA 1
ATOM 783 C C . LYS A 1 101 ? -2.718 -5.817 -3.850 1.00 95.31 101 LYS A C 1
ATOM 785 O O . LYS A 1 101 ? -3.717 -5.473 -3.212 1.00 95.31 101 LYS A O 1
ATOM 790 N N . LYS A 1 102 ? -2.024 -6.920 -3.562 1.00 95.19 102 LYS A N 1
ATOM 791 C CA . LYS A 1 102 ? -2.396 -7.836 -2.476 1.00 95.19 102 LYS A CA 1
ATOM 792 C C . LYS A 1 102 ? -2.407 -7.120 -1.124 1.00 95.19 102 LYS A C 1
ATOM 794 O O . LYS A 1 102 ? -3.422 -7.129 -0.432 1.00 95.19 102 LYS A O 1
ATOM 799 N N . ARG A 1 103 ? -1.324 -6.417 -0.771 1.00 94.62 103 ARG A N 1
ATOM 800 C CA . ARG A 1 103 ? -1.226 -5.720 0.527 1.00 94.62 103 ARG A CA 1
ATOM 801 C C . ARG A 1 103 ? -2.210 -4.561 0.670 1.00 94.62 103 ARG A C 1
ATOM 803 O O . ARG A 1 103 ? -2.751 -4.348 1.749 1.00 94.62 103 ARG A O 1
ATOM 810 N N . THR A 1 104 ? -2.507 -3.845 -0.406 1.00 95.50 104 THR A N 1
ATOM 811 C CA . THR A 1 104 ? -3.507 -2.765 -0.379 1.00 95.50 104 THR A CA 1
ATOM 812 C C . THR A 1 104 ? -4.928 -3.317 -0.250 1.00 95.50 104 THR A C 1
ATOM 814 O O . THR A 1 104 ? -5.769 -2.712 0.416 1.00 95.50 104 THR A O 1
ATOM 817 N N . THR A 1 105 ? -5.189 -4.502 -0.811 1.00 96.81 105 THR A N 1
ATOM 818 C CA . THR A 1 105 ? -6.448 -5.235 -0.604 1.00 96.81 105 THR A CA 1
ATOM 819 C C . THR A 1 105 ? -6.613 -5.646 0.860 1.00 96.81 105 THR A C 1
ATOM 821 O O . THR A 1 105 ? -7.690 -5.455 1.429 1.00 96.81 105 THR A O 1
ATOM 824 N N . ASP A 1 106 ? -5.540 -6.116 1.506 1.00 95.88 106 ASP A N 1
ATOM 825 C CA . ASP A 1 106 ? -5.528 -6.401 2.947 1.00 95.88 106 ASP A CA 1
ATOM 826 C C . ASP A 1 106 ? -5.868 -5.136 3.758 1.00 95.88 106 ASP A C 1
ATOM 828 O O . ASP A 1 106 ? -6.753 -5.166 4.615 1.00 95.88 106 ASP A O 1
ATOM 832 N N . VAL A 1 107 ? -5.235 -3.993 3.452 1.00 96.19 107 VAL A N 1
ATOM 833 C CA . VAL A 1 107 ? -5.539 -2.699 4.099 1.00 96.19 107 VAL A CA 1
ATOM 834 C C . VAL A 1 107 ? -7.015 -2.340 3.941 1.00 96.19 107 VAL A C 1
ATOM 836 O O . VAL A 1 107 ? -7.675 -1.979 4.920 1.00 96.19 107 VAL A O 1
ATOM 839 N N . GLN A 1 108 ? -7.562 -2.447 2.728 1.00 96.44 108 GLN A N 1
ATOM 840 C CA . GLN A 1 108 ? -8.967 -2.135 2.475 1.00 96.44 108 GLN A CA 1
ATOM 841 C C . GLN A 1 108 ? -9.902 -3.066 3.262 1.00 96.44 108 GLN A C 1
ATOM 843 O O . GLN A 1 108 ? -10.882 -2.611 3.853 1.00 96.44 108 GLN A O 1
ATOM 848 N N . THR A 1 109 ? -9.586 -4.357 3.303 1.00 96.94 109 THR A N 1
ATOM 849 C CA . THR A 1 109 ? -10.385 -5.378 3.989 1.00 96.94 109 THR A CA 1
ATOM 850 C C . THR A 1 109 ? -10.381 -5.159 5.498 1.00 96.94 109 THR A C 1
ATOM 852 O O . THR A 1 109 ? -11.442 -5.035 6.113 1.00 96.94 109 THR A O 1
ATOM 855 N N . TYR A 1 110 ? -9.200 -5.030 6.106 1.00 96.31 110 TYR A N 1
ATOM 856 C CA . TYR A 1 110 ? -9.088 -4.837 7.550 1.00 96.31 110 TYR A CA 1
ATOM 857 C C . TYR A 1 110 ? -9.636 -3.487 7.998 1.00 96.31 110 TYR A C 1
ATOM 859 O O . TYR A 1 110 ? -10.281 -3.414 9.041 1.00 96.31 110 TYR A O 1
ATOM 867 N N . SER A 1 111 ? -9.467 -2.424 7.208 1.00 95.56 111 SER A N 1
ATOM 868 C CA . SER A 1 111 ? -10.066 -1.127 7.539 1.00 95.56 111 SER A CA 1
ATOM 869 C C . SER A 1 111 ? -11.596 -1.165 7.489 1.00 95.56 111 SER A C 1
ATOM 871 O O . SER A 1 111 ? -12.233 -0.660 8.413 1.00 95.56 111 SER A O 1
ATOM 873 N N . LYS A 1 112 ? -12.209 -1.830 6.496 1.00 96.31 112 LYS A N 1
ATOM 874 C CA . LYS A 1 112 ? -13.666 -2.076 6.476 1.00 96.31 112 LYS A CA 1
ATOM 875 C C . LYS A 1 112 ? -14.117 -2.882 7.696 1.00 96.31 112 LYS A C 1
ATOM 877 O O . LYS A 1 112 ? -15.104 -2.515 8.335 1.00 96.31 112 LYS A O 1
ATOM 882 N N . LEU A 1 113 ? -13.374 -3.930 8.056 1.00 96.38 113 LEU A N 1
ATOM 883 C CA . LEU A 1 113 ? -13.670 -4.755 9.227 1.00 96.38 113 LEU A CA 1
ATOM 884 C C . LEU A 1 113 ? -13.598 -3.943 10.528 1.00 96.38 113 LEU A C 1
ATOM 886 O O . LEU A 1 113 ? -14.518 -4.024 11.339 1.00 96.38 113 LEU A O 1
ATOM 890 N N . VAL A 1 114 ? -12.566 -3.111 10.705 1.00 96.12 114 VAL A N 1
ATOM 891 C CA . VAL A 1 114 ? -12.445 -2.191 11.848 1.00 96.12 114 VAL A CA 1
ATOM 892 C C . VAL A 1 114 ? -13.660 -1.266 11.927 1.00 96.12 114 VAL A C 1
ATOM 894 O O . VAL A 1 114 ? -14.229 -1.122 13.004 1.00 96.12 114 VAL A O 1
ATOM 897 N N . GLN A 1 115 ? -14.110 -0.684 10.810 1.00 95.56 115 GLN A N 1
ATOM 898 C CA . GLN A 1 115 ? -15.286 0.197 10.808 1.00 95.56 115 GLN A CA 1
ATOM 899 C C . GLN A 1 115 ? -16.585 -0.547 11.156 1.00 95.56 115 GLN A C 1
ATOM 901 O O . GLN A 1 115 ? -17.399 -0.042 11.931 1.00 95.56 115 GLN A O 1
ATOM 906 N N . ALA A 1 116 ? -16.781 -1.761 10.637 1.00 95.81 116 ALA A N 1
ATOM 907 C CA . ALA A 1 116 ? -17.943 -2.586 10.970 1.00 95.81 116 ALA A CA 1
ATOM 908 C C . ALA A 1 116 ? -17.958 -2.975 12.461 1.00 95.81 116 ALA A C 1
ATOM 910 O O . ALA A 1 116 ? -18.969 -2.827 13.157 1.00 95.81 116 ALA A O 1
ATOM 911 N N . ARG A 1 117 ? -16.807 -3.404 12.986 1.00 96.06 117 ARG A N 1
ATOM 912 C CA . ARG A 1 117 ? -16.645 -3.783 14.394 1.00 96.06 117 ARG A CA 1
ATOM 913 C C . ARG A 1 117 ? -16.747 -2.581 15.326 1.00 96.06 117 ARG A C 1
ATOM 915 O O . ARG A 1 117 ? -17.346 -2.689 16.391 1.00 96.06 117 ARG A O 1
ATOM 922 N N . LEU A 1 118 ? -16.283 -1.408 14.897 1.00 96.06 118 LEU A N 1
ATOM 923 C CA . LEU A 1 118 ? -16.432 -0.159 15.641 1.00 96.06 118 LEU A CA 1
ATOM 924 C C . LEU A 1 118 ? -17.902 0.193 15.875 1.00 96.06 118 LEU A C 1
ATOM 926 O O . LEU A 1 118 ? -18.261 0.548 16.996 1.00 96.06 118 LEU A O 1
ATOM 930 N N . LYS A 1 119 ? -18.763 0.063 14.856 1.00 94.50 119 LYS A N 1
ATOM 931 C CA . LYS A 1 119 ? -20.214 0.283 15.006 1.00 94.50 119 LYS A CA 1
ATOM 932 C C . LYS A 1 119 ? -20.815 -0.656 16.056 1.00 94.50 119 LYS A C 1
ATOM 934 O O . LYS A 1 119 ? -21.592 -0.215 16.905 1.00 94.50 119 LYS A O 1
ATOM 939 N N . THR A 1 120 ? -20.396 -1.921 16.041 1.00 94.62 120 THR A N 1
ATOM 940 C CA . THR A 1 120 ? -20.840 -2.946 16.999 1.00 94.62 120 THR A CA 1
ATOM 941 C C . THR A 1 120 ? -20.406 -2.598 18.425 1.00 94.62 120 THR A C 1
ATOM 943 O O . THR A 1 120 ? -21.244 -2.505 19.324 1.00 94.62 120 THR A O 1
ATOM 946 N N . VAL A 1 121 ? -19.118 -2.307 18.637 1.00 95.44 121 VAL A N 1
ATOM 947 C CA . VAL A 1 121 ? -18.588 -1.942 19.961 1.00 95.44 121 VAL A CA 1
ATOM 948 C C . VAL A 1 121 ? -19.194 -0.630 20.457 1.00 95.44 121 VAL A C 1
ATOM 950 O O . VAL A 1 121 ? -19.576 -0.543 21.621 1.00 95.44 121 VAL A O 1
ATOM 953 N N . SER A 1 122 ? -19.356 0.374 19.593 1.00 95.25 122 SER A N 1
ATOM 954 C CA . SER A 1 122 ? -20.004 1.640 19.955 1.00 95.25 122 SER A CA 1
ATOM 955 C C . SER A 1 122 ? -21.443 1.424 20.429 1.00 95.25 122 SER A C 1
ATOM 957 O O . SER A 1 122 ? -21.849 1.990 21.444 1.00 95.25 122 SER A O 1
ATOM 959 N N . SER A 1 123 ? -22.204 0.575 19.735 1.00 95.38 123 SER A N 1
ATOM 960 C CA . SER A 1 123 ? -23.576 0.227 20.122 1.00 95.38 123 SER A CA 1
ATOM 961 C C . SER A 1 123 ? -23.606 -0.514 21.459 1.00 95.38 123 SER A C 1
ATOM 963 O O . SER A 1 123 ? -24.408 -0.184 22.333 1.00 95.38 123 SER A O 1
ATOM 965 N N . LYS A 1 124 ? -22.669 -1.449 21.678 1.00 94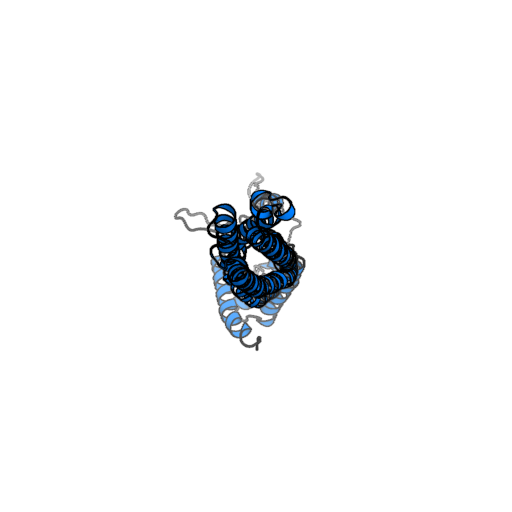.75 124 LYS A N 1
ATOM 966 C CA . LYS A 1 124 ? -22.527 -2.163 22.953 1.00 94.75 124 LYS A CA 1
ATOM 967 C C . LYS A 1 124 ? -22.175 -1.225 24.105 1.00 94.75 124 LYS A C 1
ATOM 969 O O . LYS A 1 124 ? -22.775 -1.341 25.168 1.00 94.75 124 LYS A O 1
ATOM 974 N N . VAL A 1 125 ? -21.251 -0.283 23.907 1.00 95.00 125 VAL A N 1
ATOM 975 C CA . VAL A 1 125 ? -20.882 0.723 24.919 1.00 95.00 125 VAL A CA 1
ATOM 976 C C . VAL A 1 125 ? -22.093 1.568 25.305 1.00 95.00 125 VAL A C 1
ATOM 978 O O . VAL A 1 125 ? -22.350 1.744 26.495 1.00 95.00 125 VAL A O 1
ATOM 981 N N . ASN A 1 126 ? -22.862 2.044 24.323 1.00 94.81 126 ASN A N 1
ATOM 982 C CA . ASN A 1 126 ? -24.065 2.838 24.571 1.00 94.81 126 ASN A CA 1
ATOM 983 C C . ASN A 1 126 ? -25.138 2.031 25.316 1.00 94.81 126 ASN A C 1
ATOM 985 O O . ASN A 1 126 ? -25.671 2.507 26.317 1.00 94.81 126 ASN A O 1
ATOM 989 N N . SER A 1 127 ? -25.399 0.797 24.878 1.00 95.38 127 SER A N 1
ATOM 990 C CA . SER A 1 127 ? -26.360 -0.111 25.515 1.00 95.38 127 SER A CA 1
ATOM 991 C C . SER A 1 127 ? -25.965 -0.445 26.957 1.00 95.38 127 SER A C 1
ATOM 993 O O . SER A 1 127 ? -26.773 -0.305 27.874 1.00 95.38 127 SER A O 1
ATOM 995 N N . VAL A 1 128 ? -24.700 -0.812 27.191 1.00 94.69 128 VAL A N 1
ATOM 996 C CA . VAL A 1 128 ? -24.191 -1.088 28.541 1.00 94.69 128 VAL A CA 1
ATOM 997 C C . VAL A 1 128 ? -24.325 0.151 29.413 1.00 94.69 128 VAL A C 1
ATOM 999 O O . VAL A 1 128 ? -24.863 0.042 30.509 1.00 94.69 128 VAL A O 1
ATOM 1002 N N . LYS A 1 129 ? -23.903 1.327 28.930 1.00 93.25 129 LYS A N 1
ATOM 1003 C CA . LYS A 1 129 ? -24.028 2.586 29.674 1.00 93.25 129 LYS A CA 1
ATOM 1004 C C . LYS A 1 129 ? -25.481 2.861 30.067 1.00 93.25 129 LYS A C 1
ATOM 1006 O O . LYS A 1 129 ? -25.741 3.127 31.235 1.00 93.25 129 LYS A O 1
ATOM 1011 N N . ALA A 1 130 ? -26.422 2.758 29.129 1.00 92.94 130 ALA A N 1
ATOM 1012 C CA . ALA A 1 130 ? -27.845 2.972 29.399 1.00 92.94 130 ALA A CA 1
ATOM 1013 C C . ALA A 1 130 ? -28.395 1.995 30.455 1.00 92.94 130 ALA A C 1
ATOM 1015 O O . ALA A 1 130 ? -29.191 2.380 31.310 1.00 92.94 130 ALA A O 1
ATOM 1016 N N . ASN A 1 131 ? -27.929 0.745 30.438 1.00 92.31 131 ASN A N 1
ATOM 1017 C CA . ASN A 1 131 ? -28.383 -0.287 31.365 1.00 92.31 131 ASN A CA 1
ATOM 1018 C C . ASN A 1 131 ? -27.788 -0.149 32.770 1.00 92.31 131 ASN A C 1
ATOM 1020 O O . ASN A 1 131 ? -28.512 -0.307 33.752 1.00 92.31 131 ASN A O 1
ATOM 1024 N N . VAL A 1 132 ? -26.487 0.138 32.883 1.00 92.56 132 VAL A N 1
ATOM 1025 C CA . VAL A 1 132 ? -25.781 0.137 34.178 1.00 92.56 132 VAL A CA 1
ATOM 1026 C C . VAL A 1 132 ? -25.797 1.490 34.883 1.00 92.56 132 VAL A C 1
ATOM 1028 O O . VAL A 1 132 ? -25.617 1.532 36.093 1.00 92.56 132 VAL A O 1
ATOM 1031 N N . CYS A 1 133 ? -26.039 2.588 34.160 1.00 90.12 133 CYS A N 1
ATOM 1032 C CA . CYS A 1 133 ? -26.040 3.942 34.724 1.00 90.12 133 CYS A CA 1
ATOM 1033 C C . CYS A 1 133 ? -27.408 4.427 35.224 1.00 90.12 133 CYS A C 1
ATOM 1035 O O . CYS A 1 133 ? -27.563 5.618 35.502 1.00 90.12 133 CYS A O 1
ATOM 1037 N N . LYS A 1 134 ? -28.393 3.532 35.360 1.00 87.62 134 LYS A N 1
ATOM 1038 C CA . LYS A 1 134 ? -29.704 3.856 35.944 1.00 87.62 134 LYS A CA 1
ATOM 1039 C C . LYS A 1 134 ? -29.555 4.336 37.394 1.00 87.62 134 LYS A C 1
ATOM 1041 O O . LYS A 1 134 ? -28.608 3.960 38.084 1.00 87.62 134 LYS A O 1
ATOM 1046 N N . ASN A 1 135 ? -30.493 5.167 37.851 1.00 84.50 135 ASN A N 1
ATOM 1047 C CA . ASN A 1 135 ? -30.577 5.651 39.236 1.00 84.50 135 ASN A CA 1
ATOM 1048 C C . ASN A 1 135 ? -29.259 6.246 39.762 1.00 84.50 135 ASN A C 1
ATOM 1050 O O . ASN A 1 135 ? -28.831 5.946 40.872 1.00 84.50 135 ASN A O 1
ATOM 1054 N N . ASN A 1 136 ? -28.587 7.073 38.953 1.00 82.44 136 ASN A N 1
ATOM 1055 C CA . ASN A 1 136 ? -27.346 7.768 39.319 1.00 82.44 136 ASN A CA 1
ATOM 1056 C C . ASN A 1 136 ? -26.119 6.873 39.597 1.00 82.44 136 ASN A C 1
ATOM 1058 O O . ASN A 1 136 ? -25.088 7.385 40.034 1.00 82.44 136 ASN A O 1
ATOM 1062 N N . ALA A 1 137 ? -26.161 5.575 39.270 1.00 84.31 137 ALA A N 1
ATOM 1063 C CA . ALA A 1 137 ? -25.073 4.624 39.542 1.00 84.31 137 ALA A CA 1
ATOM 1064 C C . ALA A 1 137 ? -23.722 4.978 38.882 1.00 84.31 137 ALA A C 1
ATOM 1066 O O . ALA A 1 137 ? -22.673 4.517 39.325 1.00 84.31 137 ALA A O 1
ATOM 1067 N N . CYS A 1 138 ? -23.729 5.820 37.842 1.00 88.12 138 CYS A N 1
ATOM 1068 C CA . CYS A 1 138 ? -22.525 6.290 37.151 1.00 88.12 138 CYS A CA 1
ATOM 1069 C C . CYS A 1 138 ? -22.116 7.736 37.485 1.00 88.12 138 CYS A C 1
ATOM 1071 O O . CYS A 1 138 ? -21.282 8.287 36.768 1.00 88.12 138 CYS A O 1
ATOM 1073 N N . LYS A 1 139 ? -22.684 8.371 38.525 1.00 84.38 139 LYS A N 1
ATOM 1074 C CA . LYS A 1 139 ? -22.293 9.740 38.926 1.00 84.38 139 LYS A CA 1
ATOM 1075 C C . LYS A 1 139 ? -20.885 9.821 39.533 1.00 84.38 139 LYS A C 1
ATOM 1077 O O . LYS A 1 139 ? -20.289 10.891 39.511 1.00 84.38 139 LYS A O 1
ATOM 1082 N N . GLY A 1 140 ? -20.348 8.709 40.044 1.00 86.19 140 GLY A N 1
ATOM 1083 C CA . GLY A 1 140 ? -18.986 8.649 40.581 1.00 86.19 140 GLY A CA 1
ATOM 1084 C C . GLY A 1 140 ? -17.913 8.945 39.525 1.00 86.19 140 GLY A C 1
ATOM 1085 O O . GLY A 1 140 ? -18.088 8.655 38.335 1.00 86.19 140 GLY A O 1
ATOM 1086 N N . SER A 1 141 ? -16.776 9.487 39.967 1.00 89.19 141 SER A N 1
ATOM 1087 C CA . SER A 1 141 ? -15.658 9.858 39.089 1.00 89.19 141 SER A CA 1
ATOM 1088 C C . SER A 1 141 ? -15.103 8.652 38.322 1.00 89.19 141 SER A C 1
ATOM 1090 O O . SER A 1 141 ? -14.804 8.768 37.132 1.00 89.19 141 SER A O 1
ATOM 1092 N N . THR A 1 142 ? -15.036 7.477 38.953 1.00 90.62 142 THR A N 1
ATOM 1093 C CA . THR A 1 142 ? -14.525 6.245 38.336 1.00 90.62 142 THR A CA 1
ATOM 1094 C C . THR A 1 142 ? -15.359 5.799 37.121 1.00 90.62 142 THR A C 1
ATOM 1096 O O . THR A 1 142 ? -14.795 5.729 36.021 1.00 90.62 142 THR A O 1
ATOM 1099 N N . PRO A 1 143 ? -16.685 5.557 37.230 1.00 89.88 143 PRO A N 1
ATOM 1100 C CA . PRO A 1 143 ? -17.536 5.274 36.071 1.00 89.88 143 PRO A CA 1
ATOM 1101 C C . PRO A 1 143 ? -17.505 6.371 35.004 1.00 89.88 143 PRO A C 1
ATOM 1103 O O . PRO A 1 143 ? -17.358 6.072 33.816 1.00 89.88 143 PRO A O 1
ATOM 1106 N N . ALA A 1 144 ? -17.618 7.640 35.409 1.00 90.62 144 ALA A N 1
ATOM 1107 C CA . ALA A 1 144 ? -17.663 8.766 34.481 1.00 90.62 144 ALA A CA 1
ATOM 1108 C C . ALA A 1 144 ? -16.384 8.848 33.631 1.00 90.62 144 ALA A C 1
ATOM 1110 O O . ALA A 1 144 ? -16.451 8.937 32.399 1.00 90.62 144 ALA A O 1
ATOM 1111 N N . ASN A 1 145 ? -15.216 8.721 34.267 1.00 92.31 145 ASN A N 1
ATOM 1112 C CA . ASN A 1 145 ? -13.923 8.709 33.591 1.00 92.31 145 ASN A CA 1
ATOM 1113 C C . ASN A 1 145 ? -13.760 7.492 32.673 1.00 92.31 145 ASN A C 1
ATOM 1115 O O . ASN A 1 145 ? -13.227 7.627 31.569 1.00 92.31 145 ASN A O 1
ATOM 1119 N N . ALA A 1 146 ? -14.247 6.316 33.080 1.00 92.38 146 ALA A N 1
ATOM 1120 C CA . ALA A 1 146 ? -14.190 5.104 32.266 1.00 92.38 146 ALA A CA 1
ATOM 1121 C C . ALA A 1 146 ? -14.978 5.250 30.955 1.00 92.38 146 ALA A C 1
ATOM 1123 O O . ALA A 1 146 ? -14.447 4.993 29.869 1.00 92.38 146 ALA A O 1
ATOM 1124 N N . PHE A 1 147 ? -16.226 5.721 31.032 1.00 92.75 147 PHE A N 1
ATOM 1125 C CA . PHE A 1 147 ? -17.054 5.946 29.846 1.00 92.75 147 PHE A CA 1
ATOM 1126 C C . PHE A 1 147 ? -16.529 7.095 28.979 1.00 92.75 147 PHE A C 1
ATOM 1128 O O . PHE A 1 147 ? -16.577 6.992 27.750 1.00 92.75 147 PHE A O 1
ATOM 1135 N N . LYS A 1 148 ? -15.979 8.159 29.585 1.00 92.50 148 LYS A N 1
ATOM 1136 C CA . LYS A 1 148 ? -15.305 9.245 28.854 1.00 92.50 148 LYS A CA 1
ATOM 1137 C C . LYS A 1 148 ? -14.128 8.707 28.040 1.00 92.50 148 LYS A C 1
ATOM 1139 O O . LYS A 1 148 ? -14.065 8.963 26.841 1.00 92.50 148 LYS A O 1
ATOM 1144 N N . LYS A 1 149 ? -13.259 7.896 28.655 1.00 92.44 149 LYS A N 1
ATOM 1145 C CA . LYS A 1 149 ? -12.143 7.228 27.968 1.00 92.44 149 LYS A CA 1
ATOM 1146 C C . LYS A 1 149 ? -12.637 6.356 26.813 1.00 92.44 149 LYS A C 1
ATOM 1148 O O . LYS A 1 149 ? -12.179 6.540 25.691 1.00 92.44 149 LYS A O 1
ATOM 1153 N N . CYS A 1 150 ? -13.632 5.492 27.044 1.00 92.81 150 CYS A N 1
ATOM 1154 C CA . CYS A 1 150 ? -14.220 4.663 25.983 1.00 92.81 150 CYS A CA 1
ATOM 1155 C C . CYS A 1 150 ? -14.708 5.504 24.792 1.00 92.81 150 CYS A C 1
ATOM 1157 O O . CYS A 1 150 ? -14.409 5.168 23.649 1.00 92.81 150 CYS A O 1
ATOM 1159 N N . LYS A 1 151 ? -15.405 6.622 25.045 1.00 92.31 151 LYS A N 1
ATOM 1160 C CA . LYS A 1 151 ? -15.870 7.541 23.993 1.00 92.31 151 LYS A CA 1
ATOM 1161 C C . LYS A 1 151 ? -14.706 8.137 23.198 1.00 92.31 151 LYS A C 1
ATOM 1163 O O . LYS A 1 151 ? -14.751 8.116 21.969 1.00 92.31 151 LYS A O 1
ATOM 1168 N N . THR A 1 152 ? -13.672 8.635 23.877 1.00 92.31 152 THR A N 1
ATOM 1169 C CA . THR A 1 152 ? -12.469 9.174 23.222 1.00 92.31 152 THR A CA 1
ATOM 1170 C C . THR A 1 152 ? -11.814 8.124 22.330 1.00 92.31 152 THR A C 1
ATOM 1172 O O . THR A 1 152 ? -11.494 8.402 21.181 1.00 92.31 152 THR A O 1
ATOM 1175 N N . TYR A 1 153 ? -11.684 6.890 22.812 1.00 91.12 153 TYR A N 1
ATOM 1176 C CA . TYR A 1 153 ? -11.056 5.817 22.047 1.00 91.12 153 TYR A CA 1
ATOM 1177 C C . TYR A 1 153 ? -11.875 5.392 20.826 1.00 91.12 153 TYR A C 1
ATOM 1179 O O . TYR A 1 153 ? -11.308 5.196 19.751 1.00 91.12 153 TYR A O 1
ATOM 1187 N N . LEU A 1 154 ? -13.204 5.316 20.947 1.00 93.38 154 LEU A N 1
ATOM 1188 C CA . LEU A 1 154 ? -14.084 5.091 19.797 1.00 93.38 154 LEU A CA 1
ATOM 1189 C C . LEU A 1 154 ? -13.931 6.206 18.751 1.00 93.38 154 LEU A C 1
ATOM 1191 O O . LEU A 1 154 ? -13.912 5.913 17.557 1.00 93.38 154 LEU A O 1
ATOM 1195 N N . ALA A 1 155 ? -13.767 7.464 19.177 1.00 93.06 155 ALA A N 1
ATOM 1196 C CA . ALA A 1 155 ? -13.505 8.580 18.268 1.00 93.06 155 ALA A CA 1
ATOM 1197 C C . ALA A 1 155 ? -12.145 8.441 17.559 1.00 93.06 155 ALA A C 1
ATOM 1199 O O . ALA A 1 155 ? -12.070 8.636 16.345 1.00 93.06 155 ALA A O 1
ATOM 1200 N N . THR A 1 156 ? -11.095 8.017 18.273 1.00 91.75 156 THR A N 1
ATOM 1201 C CA . THR A 1 156 ? -9.782 7.732 17.673 1.00 91.75 156 THR A CA 1
ATOM 1202 C C . THR A 1 156 ? -9.881 6.646 16.601 1.00 91.75 156 THR A C 1
ATOM 1204 O O . THR A 1 156 ? -9.371 6.834 15.501 1.00 91.75 156 THR A O 1
ATOM 1207 N N . VAL A 1 157 ? -10.585 5.537 16.857 1.00 92.62 157 VAL A N 1
ATOM 1208 C CA . VAL A 1 157 ? -10.783 4.480 15.842 1.00 92.62 157 VAL A CA 1
ATOM 1209 C C . VAL A 1 157 ? -11.657 4.982 14.680 1.00 92.62 157 VAL A C 1
ATOM 1211 O O . VAL A 1 157 ? -11.391 4.661 13.522 1.00 92.62 157 VAL A O 1
ATOM 1214 N N . LYS A 1 158 ? -12.662 5.828 14.952 1.00 93.00 158 LYS A N 1
ATOM 1215 C CA . LYS A 1 158 ? -13.515 6.447 13.921 1.00 93.00 158 LYS A CA 1
ATOM 1216 C C . LYS A 1 158 ? -12.722 7.337 12.963 1.00 93.00 158 LYS A C 1
ATOM 1218 O O . LYS A 1 158 ? -13.051 7.385 11.782 1.00 93.00 158 LYS A O 1
ATOM 1223 N N . SER A 1 159 ? -11.649 7.983 13.424 1.00 91.12 159 SER A N 1
ATOM 1224 C CA . SER A 1 159 ? -10.766 8.778 12.552 1.00 91.12 159 SER A CA 1
ATOM 1225 C C . SER A 1 159 ? -10.151 7.962 11.398 1.00 91.12 159 SER A C 1
ATOM 1227 O O . SER A 1 159 ? -9.759 8.529 10.382 1.00 91.12 159 SER A O 1
ATOM 1229 N N . LEU A 1 160 ? -10.145 6.624 11.500 1.00 92.19 160 LEU A N 1
ATOM 1230 C CA . LEU A 1 160 ? -9.677 5.705 10.456 1.00 92.19 160 LEU A CA 1
ATOM 1231 C C . LEU A 1 160 ? -10.719 5.430 9.355 1.00 92.19 160 LEU A C 1
ATOM 1233 O O . LEU A 1 160 ? -10.459 4.631 8.457 1.00 92.19 160 LEU A O 1
ATOM 1237 N N . GLN A 1 161 ? -11.894 6.068 9.387 1.00 92.81 161 GLN A N 1
ATOM 1238 C CA . GLN A 1 161 ? -12.969 5.842 8.409 1.00 92.81 161 GLN A CA 1
ATOM 1239 C C . GLN A 1 161 ? -12.585 6.187 6.959 1.00 92.81 161 GLN A C 1
ATOM 1241 O O . GLN A 1 161 ? -13.219 5.693 6.032 1.00 92.81 161 GLN A O 1
ATOM 1246 N N . GLY A 1 162 ? -11.545 7.007 6.755 1.00 92.06 162 GLY A N 1
ATOM 1247 C CA . GLY A 1 162 ? -11.026 7.357 5.427 1.00 92.06 162 GLY A CA 1
ATOM 1248 C C . GLY A 1 162 ? -10.136 6.282 4.790 1.00 92.06 162 GLY A C 1
ATOM 1249 O O . GLY A 1 162 ? -9.999 6.250 3.566 1.00 92.06 162 GLY A O 1
ATOM 1250 N N . VAL A 1 163 ? -9.577 5.363 5.589 1.00 93.62 163 VAL A N 1
ATOM 1251 C CA . VAL A 1 163 ? -8.616 4.350 5.115 1.00 93.62 163 VAL A CA 1
ATOM 1252 C C . VAL A 1 163 ? -9.187 3.444 4.013 1.00 93.62 163 VAL A C 1
ATOM 1254 O O . VAL A 1 163 ? -8.495 3.256 3.012 1.00 93.62 163 VAL A O 1
ATOM 1257 N N . PRO A 1 164 ? -10.432 2.926 4.097 1.00 94.50 164 PRO A N 1
ATOM 1258 C CA . PRO A 1 164 ? -11.002 2.103 3.027 1.00 94.50 164 PRO A CA 1
ATOM 1259 C C . PRO A 1 164 ? -11.081 2.817 1.671 1.00 94.50 164 PRO A C 1
ATOM 1261 O O . PRO A 1 164 ? -10.858 2.195 0.630 1.00 94.50 164 PRO A O 1
ATOM 1264 N N . ILE A 1 165 ? -11.399 4.117 1.683 1.00 93.25 165 ILE A N 1
ATOM 1265 C CA . ILE A 1 165 ? -11.513 4.945 0.475 1.00 93.25 165 ILE A CA 1
ATOM 1266 C C . ILE A 1 165 ? -10.120 5.212 -0.096 1.00 93.25 165 ILE A C 1
ATOM 1268 O O . ILE A 1 165 ? -9.912 5.055 -1.298 1.00 93.25 165 ILE A O 1
ATOM 1272 N N . ALA A 1 166 ? -9.154 5.562 0.759 1.00 92.19 166 ALA A N 1
ATOM 1273 C CA . ALA A 1 166 ? -7.760 5.746 0.363 1.00 92.19 166 ALA A CA 1
ATOM 1274 C C . ALA A 1 166 ? -7.179 4.475 -0.280 1.00 92.19 166 ALA A C 1
ATOM 1276 O O . ALA A 1 166 ? -6.612 4.540 -1.369 1.00 92.19 166 ALA A O 1
ATOM 1277 N N . ALA A 1 167 ? -7.397 3.314 0.346 1.00 94.19 167 ALA A N 1
ATOM 1278 C CA . ALA A 1 167 ? -6.980 2.023 -0.192 1.00 94.19 167 ALA A CA 1
ATOM 1279 C C . ALA A 1 167 ? -7.673 1.699 -1.525 1.00 94.19 167 ALA A C 1
ATOM 1281 O O . ALA A 1 167 ? -7.020 1.233 -2.453 1.00 94.19 167 ALA A O 1
ATOM 1282 N N . GLY A 1 168 ? -8.967 2.010 -1.662 1.00 94.25 168 GLY A N 1
ATOM 1283 C CA . GLY A 1 168 ? -9.697 1.847 -2.924 1.00 94.25 168 GLY A CA 1
ATOM 1284 C C . GLY A 1 168 ? -9.131 2.699 -4.064 1.00 94.25 168 GLY A C 1
ATOM 1285 O O . GLY A 1 168 ? -8.925 2.191 -5.163 1.00 94.25 168 GLY A O 1
ATOM 1286 N N . LYS A 1 169 ? -8.812 3.973 -3.796 1.00 92.62 169 LYS A N 1
ATOM 1287 C CA . LYS A 1 169 ? -8.169 4.863 -4.779 1.00 92.62 169 LYS A CA 1
ATOM 1288 C C . LYS A 1 169 ? -6.791 4.351 -5.198 1.00 92.62 169 LYS A C 1
ATOM 1290 O O . LYS A 1 169 ? -6.480 4.354 -6.384 1.00 92.62 169 LYS A O 1
ATOM 1295 N N . ALA A 1 170 ? -5.989 3.885 -4.241 1.00 91.94 170 ALA A N 1
ATOM 1296 C CA . ALA A 1 170 ? -4.678 3.312 -4.522 1.00 91.94 170 ALA A CA 1
ATOM 1297 C C . ALA A 1 170 ? -4.785 2.037 -5.380 1.00 91.94 170 ALA A C 1
ATOM 1299 O O . ALA A 1 170 ? -4.087 1.919 -6.383 1.00 91.94 170 ALA A O 1
ATOM 1300 N N . LEU A 1 171 ? -5.719 1.129 -5.059 1.00 94.56 171 LEU A N 1
ATOM 1301 C CA . LEU A 1 171 ? -5.978 -0.086 -5.846 1.00 94.56 171 LEU A CA 1
ATOM 1302 C C . LEU A 1 171 ? -6.360 0.221 -7.297 1.00 94.56 171 LEU A C 1
ATOM 1304 O O . LEU A 1 171 ? -5.850 -0.433 -8.204 1.00 94.56 171 LEU A O 1
ATOM 1308 N N . ALA A 1 172 ? -7.204 1.229 -7.528 1.00 94.06 172 ALA A N 1
ATOM 1309 C CA . ALA A 1 172 ? -7.623 1.627 -8.874 1.00 94.06 172 ALA A CA 1
ATOM 1310 C C . ALA A 1 172 ? -6.463 2.146 -9.749 1.00 94.06 172 ALA A C 1
ATOM 1312 O O . ALA A 1 172 ? -6.545 2.107 -10.976 1.00 94.06 172 ALA A O 1
ATOM 1313 N N . ASN A 1 173 ? -5.375 2.613 -9.131 1.00 92.06 173 ASN A N 1
ATOM 1314 C CA . ASN A 1 173 ? -4.206 3.134 -9.835 1.00 92.06 173 ASN A CA 1
ATOM 1315 C C . ASN A 1 173 ? -3.179 2.056 -10.196 1.00 92.06 173 ASN A C 1
ATOM 1317 O O . ASN A 1 173 ? -2.424 2.252 -11.146 1.00 92.06 173 ASN A O 1
ATOM 1321 N N . ILE A 1 174 ? -3.160 0.918 -9.494 1.00 91.81 174 ILE A N 1
ATOM 1322 C CA . ILE A 1 174 ? -2.171 -0.146 -9.729 1.00 91.81 174 ILE A CA 1
ATOM 1323 C C . ILE A 1 174 ? -2.202 -0.670 -11.175 1.00 91.81 174 ILE A C 1
ATOM 1325 O O . ILE A 1 174 ? -1.132 -0.731 -11.775 1.00 91.81 174 ILE A O 1
ATOM 1329 N N . PRO A 1 175 ? -3.364 -0.966 -11.799 1.00 93.94 175 PRO A N 1
ATOM 1330 C CA . PRO A 1 175 ? -3.391 -1.400 -13.198 1.00 93.94 175 PRO A CA 1
ATOM 1331 C C . PRO A 1 175 ? -2.752 -0.386 -14.154 1.00 93.94 175 PRO A C 1
ATOM 1333 O O . PRO A 1 175 ? -2.025 -0.771 -15.066 1.00 93.94 175 PRO A O 1
ATOM 1336 N N . LYS A 1 176 ? -2.960 0.917 -13.913 1.00 91.88 176 LYS A N 1
ATOM 1337 C CA . LYS A 1 176 ? -2.337 1.985 -14.709 1.00 91.88 176 LYS A CA 1
ATOM 1338 C C . LYS A 1 176 ? -0.821 2.004 -14.522 1.00 91.88 176 LYS A C 1
ATOM 1340 O O . LYS A 1 176 ? -0.099 2.146 -15.501 1.00 91.88 176 LYS A O 1
ATOM 1345 N N . MET A 1 177 ? -0.339 1.818 -13.290 1.00 88.94 177 MET A N 1
ATOM 1346 C CA . MET A 1 177 ? 1.097 1.717 -13.004 1.00 88.94 177 MET A CA 1
ATOM 1347 C C . MET A 1 177 ? 1.724 0.532 -13.746 1.00 88.94 177 MET A C 1
ATOM 1349 O O . MET A 1 177 ? 2.720 0.708 -14.444 1.00 88.94 177 MET A O 1
ATOM 1353 N N . THR A 1 178 ? 1.098 -0.646 -13.666 1.00 91.69 178 THR A N 1
ATOM 1354 C CA . THR A 1 178 ? 1.532 -1.844 -14.395 1.00 91.69 178 THR A CA 1
ATOM 1355 C C . THR A 1 178 ? 1.568 -1.599 -15.900 1.00 91.69 178 THR A C 1
ATOM 1357 O O . THR A 1 178 ? 2.584 -1.878 -16.531 1.00 91.69 178 THR A O 1
ATOM 1360 N N . GLN A 1 179 ? 0.515 -1.010 -16.474 1.00 90.50 179 GLN A N 1
ATOM 1361 C CA . GLN A 1 179 ? 0.457 -0.736 -17.909 1.00 90.50 179 GLN A CA 1
ATOM 1362 C C . GLN A 1 179 ? 1.545 0.243 -18.364 1.00 90.50 179 GLN A C 1
ATOM 1364 O O . GLN A 1 179 ? 2.191 -0.001 -19.380 1.00 90.50 179 GLN A O 1
ATOM 1369 N N . ILE A 1 180 ? 1.781 1.328 -17.618 1.00 86.31 180 ILE A N 1
ATOM 1370 C CA . ILE A 1 180 ? 2.839 2.298 -17.937 1.00 86.31 180 ILE A CA 1
ATOM 1371 C C . ILE A 1 180 ? 4.209 1.611 -17.933 1.00 86.31 180 ILE A C 1
ATOM 1373 O O . ILE A 1 180 ? 5.009 1.821 -18.843 1.00 86.31 180 ILE A O 1
ATOM 1377 N N . THR A 1 181 ? 4.479 0.753 -16.946 1.00 86.12 181 THR A N 1
ATOM 1378 C CA . THR A 1 181 ? 5.748 0.018 -16.869 1.00 86.12 181 THR A CA 1
ATOM 1379 C C . THR A 1 181 ? 5.898 -1.017 -17.986 1.00 86.12 181 THR A C 1
ATOM 1381 O O . THR A 1 181 ? 6.970 -1.100 -18.580 1.00 86.12 181 THR A O 1
ATOM 1384 N N . LEU A 1 182 ? 4.842 -1.759 -18.332 1.00 87.25 182 LEU A N 1
ATOM 1385 C CA . LEU A 1 182 ? 4.865 -2.700 -19.458 1.00 87.25 182 LEU A CA 1
ATOM 1386 C C . LEU A 1 182 ? 5.060 -1.985 -20.803 1.00 87.25 182 LEU A C 1
ATOM 1388 O O . LEU A 1 182 ? 5.836 -2.447 -21.637 1.00 87.25 182 LEU A O 1
ATOM 1392 N N . ASN A 1 183 ? 4.418 -0.829 -20.996 1.00 84.06 183 ASN A N 1
ATOM 1393 C CA . ASN A 1 183 ? 4.634 0.005 -22.178 1.00 84.06 183 ASN A CA 1
ATOM 1394 C C . ASN A 1 183 ? 6.082 0.497 -22.247 1.00 84.06 183 ASN A C 1
ATOM 1396 O O . ASN A 1 183 ? 6.692 0.411 -23.306 1.00 84.06 183 ASN A O 1
ATOM 1400 N N . ALA A 1 184 ? 6.666 0.920 -21.120 1.00 79.56 184 ALA A N 1
ATOM 1401 C CA . ALA A 1 184 ? 8.072 1.311 -21.071 1.00 79.56 184 ALA A CA 1
ATOM 1402 C C . ALA A 1 184 ? 9.006 0.151 -21.456 1.00 79.56 184 ALA A C 1
ATOM 1404 O O . ALA A 1 184 ? 9.941 0.363 -22.220 1.00 79.56 184 ALA A O 1
ATOM 1405 N N . ILE A 1 185 ? 8.736 -1.078 -21.002 1.00 79.38 185 ILE A N 1
ATOM 1406 C CA . ILE A 1 185 ? 9.491 -2.271 -21.427 1.00 79.38 185 ILE A CA 1
ATOM 1407 C C . ILE A 1 185 ? 9.365 -2.476 -22.944 1.00 79.38 185 ILE A C 1
ATOM 1409 O O . ILE A 1 185 ? 10.372 -2.662 -23.625 1.00 79.38 185 ILE A O 1
ATOM 1413 N N . LYS A 1 186 ? 8.149 -2.378 -23.495 1.00 76.88 186 LYS A N 1
ATOM 1414 C CA . LYS A 1 186 ? 7.902 -2.497 -24.941 1.00 76.88 186 LYS A CA 1
ATOM 1415 C C . LYS A 1 186 ? 8.601 -1.398 -25.749 1.00 76.88 186 LYS A C 1
ATOM 1417 O O . LYS A 1 186 ? 9.100 -1.664 -26.837 1.00 76.88 186 LYS A O 1
ATOM 1422 N N . ASP A 1 187 ? 8.648 -0.174 -25.237 1.00 70.81 187 ASP A N 1
ATOM 1423 C CA . ASP A 1 187 ? 9.311 0.948 -25.905 1.00 70.81 187 ASP A CA 1
ATOM 1424 C C . ASP A 1 187 ? 10.839 0.867 -25.804 1.00 70.81 187 ASP A C 1
ATOM 1426 O O . ASP A 1 187 ? 11.523 1.357 -26.702 1.00 70.81 187 ASP A O 1
ATOM 1430 N N . VAL A 1 188 ? 11.381 0.196 -24.777 1.00 68.00 188 VAL A N 1
ATOM 1431 C CA . VAL A 1 188 ? 12.817 -0.126 -24.672 1.00 68.00 188 VAL A CA 1
ATOM 1432 C C . VAL A 1 188 ? 13.295 -1.006 -25.813 1.00 68.00 188 VAL A C 1
ATOM 1434 O O . VAL A 1 188 ? 14.342 -0.711 -26.386 1.00 68.00 188 VAL A O 1
ATOM 1437 N N . ILE A 1 189 ? 12.483 -1.978 -26.224 1.00 62.16 189 ILE A N 1
ATOM 1438 C CA . ILE A 1 189 ? 12.727 -2.786 -27.431 1.00 62.16 189 ILE A CA 1
ATOM 1439 C C . ILE A 1 189 ? 12.854 -1.880 -28.669 1.00 62.16 189 ILE A C 1
ATOM 1441 O O . ILE A 1 189 ? 13.600 -2.157 -29.598 1.00 62.16 189 ILE A O 1
ATOM 1445 N N . LYS A 1 190 ? 12.176 -0.727 -28.670 1.00 63.16 190 LYS A N 1
ATOM 1446 C CA . LYS A 1 190 ? 12.188 0.230 -29.782 1.00 63.16 190 LYS A CA 1
ATOM 1447 C C . LYS A 1 190 ? 13.238 1.334 -29.653 1.00 63.16 190 LYS A C 1
ATOM 1449 O O . LYS A 1 190 ? 13.169 2.244 -30.473 1.00 63.16 190 LYS A O 1
ATOM 1454 N N . ALA A 1 191 ? 14.145 1.273 -28.662 1.00 55.66 191 ALA A N 1
ATOM 1455 C CA . ALA A 1 191 ? 15.300 2.137 -28.320 1.00 55.66 191 ALA A CA 1
ATOM 1456 C C . ALA A 1 191 ? 15.149 3.671 -28.500 1.00 55.66 191 ALA A C 1
ATOM 1458 O O . ALA A 1 191 ? 15.380 4.441 -27.571 1.00 55.66 191 ALA A O 1
ATOM 1459 N N . PHE A 1 192 ? 14.736 4.132 -29.675 1.00 54.19 192 PHE A N 1
ATOM 1460 C CA . PHE A 1 192 ? 14.406 5.507 -30.039 1.00 54.19 192 PHE A CA 1
ATOM 1461 C C . PHE A 1 192 ? 13.156 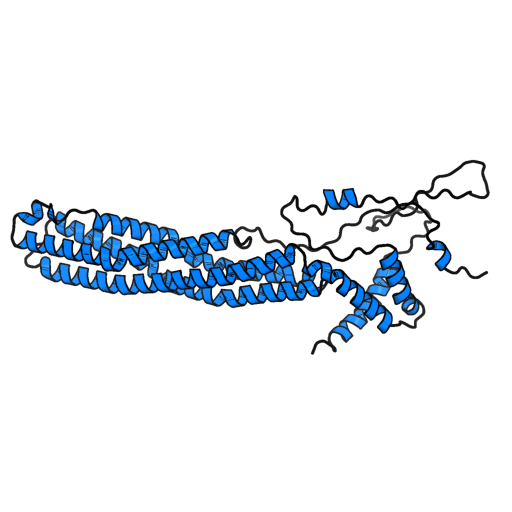6.063 -29.342 1.00 54.19 192 PHE A C 1
ATOM 1463 O O . PHE A 1 192 ? 13.107 7.257 -29.070 1.00 54.19 192 PHE A O 1
ATOM 1470 N N . ARG A 1 193 ? 12.155 5.235 -29.003 1.00 53.75 193 ARG A N 1
ATOM 1471 C CA . ARG A 1 193 ? 10.947 5.710 -28.284 1.00 53.75 193 ARG A CA 1
ATOM 1472 C C . ARG A 1 193 ? 11.189 5.974 -26.795 1.00 53.75 193 ARG A C 1
ATOM 1474 O O . ARG A 1 193 ? 10.505 6.799 -26.190 1.00 53.75 193 ARG A O 1
ATOM 1481 N N . VAL A 1 194 ? 12.201 5.323 -26.222 1.00 54.38 194 VAL A N 1
ATOM 1482 C CA . VAL A 1 194 ? 12.590 5.444 -24.806 1.00 54.38 194 VAL A CA 1
ATOM 1483 C C . VAL A 1 194 ? 12.931 6.880 -24.437 1.00 54.38 194 VAL A C 1
ATOM 1485 O O . VAL A 1 194 ? 12.555 7.356 -23.370 1.00 54.38 194 VAL A O 1
ATOM 1488 N N . THR A 1 195 ? 13.627 7.596 -25.317 1.00 56.56 195 THR A N 1
ATOM 1489 C CA . THR A 1 195 ? 14.088 8.958 -25.033 1.00 56.56 195 THR A CA 1
ATOM 1490 C C . THR A 1 195 ? 12.948 9.979 -25.037 1.00 56.56 195 THR A C 1
ATOM 1492 O O . THR A 1 195 ? 13.079 11.019 -24.397 1.00 56.56 195 THR A O 1
ATOM 1495 N N . GLN A 1 196 ? 11.825 9.673 -25.697 1.00 60.94 196 GLN A N 1
ATOM 1496 C CA . GLN A 1 196 ? 10.695 10.588 -25.860 1.00 60.94 196 GLN A CA 1
ATOM 1497 C C . GLN A 1 196 ? 9.624 10.429 -24.769 1.00 60.94 196 GLN A C 1
ATOM 1499 O O . GLN A 1 196 ? 9.133 11.429 -24.251 1.00 60.94 196 GLN A O 1
ATOM 1504 N N . TYR A 1 197 ? 9.258 9.195 -24.403 1.00 65.75 197 TYR A N 1
ATOM 1505 C CA . TYR A 1 197 ? 8.069 8.945 -23.566 1.00 65.75 197 TYR A CA 1
ATOM 1506 C C . TYR A 1 197 ? 8.372 8.590 -22.107 1.00 65.75 197 TYR A C 1
ATOM 1508 O O . TYR A 1 197 ? 7.503 8.709 -21.240 1.00 65.75 197 TYR A O 1
ATOM 1516 N N . LEU A 1 198 ? 9.607 8.188 -21.803 1.00 70.62 198 LEU A N 1
ATOM 1517 C CA . LEU A 1 198 ? 9.978 7.725 -20.470 1.00 70.62 198 LEU A CA 1
ATOM 1518 C C . LEU A 1 198 ? 9.934 8.820 -19.383 1.00 70.62 198 LEU A C 1
ATOM 1520 O O . LEU A 1 198 ? 9.482 8.507 -18.279 1.00 70.62 198 LEU A O 1
ATOM 1524 N N . PRO A 1 199 ? 10.301 10.094 -19.649 1.00 74.00 199 PRO A N 1
ATOM 1525 C CA . PRO A 1 199 ? 10.125 11.166 -18.666 1.00 74.00 199 PRO A CA 1
ATOM 1526 C C . PRO A 1 199 ? 8.662 11.356 -18.245 1.00 74.00 199 PRO A C 1
ATOM 1528 O O . PRO A 1 199 ? 8.371 11.451 -17.053 1.00 74.00 199 PRO A O 1
ATOM 1531 N N . GLN A 1 200 ? 7.729 11.333 -19.202 1.00 78.00 200 GLN A N 1
ATOM 1532 C CA . GLN A 1 200 ? 6.298 11.455 -18.916 1.00 78.00 200 GLN A CA 1
ATOM 1533 C C . GLN A 1 200 ? 5.783 10.242 -18.128 1.00 78.00 200 GLN A C 1
ATOM 1535 O O . GLN A 1 200 ? 5.129 10.407 -17.099 1.00 78.00 200 GLN A O 1
ATOM 1540 N N . ALA A 1 201 ? 6.157 9.027 -18.544 1.00 79.12 201 ALA A N 1
ATOM 1541 C CA . ALA A 1 201 ? 5.829 7.796 -17.827 1.00 79.12 201 ALA A CA 1
ATOM 1542 C C . ALA A 1 201 ? 6.310 7.825 -16.365 1.00 79.12 201 ALA A C 1
ATOM 1544 O O . ALA A 1 201 ? 5.611 7.364 -15.462 1.00 79.12 201 ALA A O 1
ATOM 1545 N N . ALA A 1 202 ? 7.488 8.395 -16.110 1.00 78.81 202 ALA A N 1
ATOM 1546 C CA . ALA A 1 202 ? 8.035 8.555 -14.769 1.00 78.81 202 ALA A CA 1
ATOM 1547 C C . ALA A 1 202 ? 7.202 9.490 -13.897 1.00 78.81 202 ALA A C 1
ATOM 1549 O O . ALA A 1 202 ? 6.916 9.162 -12.746 1.00 78.81 202 ALA A O 1
ATOM 1550 N N . GLU A 1 203 ? 6.812 10.644 -14.437 1.00 81.94 203 GLU A N 1
ATOM 1551 C CA . GLU A 1 203 ? 5.962 11.601 -13.734 1.00 81.94 203 GLU A CA 1
ATOM 1552 C C . GLU A 1 203 ? 4.578 11.018 -13.449 1.00 81.94 203 GLU A C 1
ATOM 1554 O O . GLU A 1 203 ? 4.054 11.171 -12.343 1.00 81.94 203 GLU A O 1
ATOM 1559 N N . ASP A 1 204 ? 4.014 10.262 -14.389 1.00 84.75 204 ASP A N 1
ATOM 1560 C CA . ASP A 1 204 ? 2.739 9.581 -14.182 1.00 84.75 204 ASP A CA 1
ATOM 1561 C C . ASP A 1 204 ? 2.854 8.488 -13.112 1.00 84.75 204 ASP A C 1
ATOM 1563 O O . ASP A 1 204 ? 2.035 8.437 -12.190 1.00 84.75 204 ASP A O 1
ATOM 1567 N N . LEU A 1 205 ? 3.919 7.679 -13.131 1.00 84.06 205 LEU A N 1
ATOM 1568 C CA . LEU A 1 205 ? 4.191 6.700 -12.074 1.00 84.06 205 LEU A CA 1
ATOM 1569 C C . LEU A 1 205 ? 4.397 7.366 -10.707 1.00 84.06 205 LEU A C 1
ATOM 1571 O O . LEU A 1 205 ? 3.882 6.858 -9.706 1.00 84.06 205 LEU A O 1
ATOM 1575 N N . LYS A 1 206 ? 5.094 8.507 -10.633 1.00 84.19 206 LYS A N 1
ATOM 1576 C CA . LYS A 1 206 ? 5.252 9.284 -9.389 1.00 84.19 206 LYS A CA 1
ATOM 1577 C C . LYS A 1 206 ? 3.903 9.763 -8.861 1.00 84.19 206 LYS A C 1
ATOM 1579 O O . LYS A 1 206 ? 3.609 9.553 -7.683 1.00 84.19 206 LYS A O 1
ATOM 1584 N N . LYS A 1 207 ? 3.061 10.355 -9.717 1.00 85.81 207 LYS A N 1
ATOM 1585 C CA . LYS A 1 207 ? 1.713 10.825 -9.347 1.00 85.81 207 LYS A CA 1
ATOM 1586 C C . LYS A 1 207 ? 0.841 9.680 -8.835 1.00 85.81 207 LYS A C 1
ATOM 1588 O O . LYS A 1 207 ? 0.236 9.798 -7.769 1.00 85.81 207 LYS A O 1
ATOM 1593 N N . LEU A 1 208 ? 0.822 8.553 -9.548 1.00 86.75 208 LEU A N 1
ATOM 1594 C CA . LEU A 1 208 ? 0.047 7.370 -9.164 1.00 86.75 208 LEU A CA 1
ATOM 1595 C C . LEU A 1 208 ? 0.549 6.781 -7.839 1.00 86.75 208 LEU A C 1
ATOM 1597 O O . LEU A 1 208 ? -0.250 6.533 -6.935 1.00 86.75 208 LEU A O 1
ATOM 1601 N N . THR A 1 209 ? 1.866 6.656 -7.663 1.00 84.50 209 THR A N 1
ATOM 1602 C CA . THR A 1 209 ? 2.469 6.174 -6.407 1.00 84.50 209 THR A CA 1
ATOM 1603 C C . THR A 1 209 ? 2.209 7.136 -5.243 1.00 84.50 209 THR A C 1
ATOM 1605 O O . THR A 1 209 ? 2.014 6.709 -4.105 1.00 84.50 209 THR A O 1
ATOM 1608 N N . GLY A 1 210 ? 2.127 8.442 -5.511 1.00 83.19 210 GLY A N 1
ATOM 1609 C CA . GLY A 1 210 ? 1.771 9.459 -4.522 1.00 83.19 210 GLY A CA 1
ATOM 1610 C C . GLY A 1 210 ? 0.409 9.220 -3.864 1.00 83.19 210 GLY A C 1
ATOM 1611 O O . GLY A 1 210 ? 0.222 9.573 -2.701 1.00 83.19 210 GLY A O 1
ATOM 1612 N N . THR A 1 211 ? -0.525 8.540 -4.536 1.00 84.62 211 THR A N 1
ATOM 1613 C CA . THR A 1 211 ? -1.847 8.235 -3.959 1.00 84.62 211 THR A CA 1
ATOM 1614 C C . THR A 1 211 ? -1.791 7.288 -2.760 1.00 84.62 211 THR A C 1
ATOM 1616 O O . THR A 1 211 ? -2.646 7.369 -1.877 1.00 84.62 211 THR A O 1
ATOM 1619 N N . PHE A 1 212 ? -0.732 6.481 -2.638 1.00 86.56 212 PHE A N 1
ATOM 1620 C CA . PHE A 1 212 ? -0.501 5.650 -1.458 1.00 86.56 212 PHE A CA 1
ATOM 1621 C C . PHE A 1 212 ? -0.180 6.476 -0.206 1.00 86.56 212 PHE A C 1
ATOM 1623 O O . PHE A 1 212 ? -0.344 5.973 0.904 1.00 86.56 212 PHE A O 1
ATOM 1630 N N . ASN A 1 213 ? 0.213 7.755 -0.343 1.00 83.56 213 ASN A N 1
ATOM 1631 C CA . ASN A 1 213 ? 0.435 8.648 0.806 1.00 83.56 213 ASN A CA 1
ATOM 1632 C C . ASN A 1 213 ? -0.839 8.809 1.639 1.00 83.56 213 ASN A C 1
ATOM 1634 O O . ASN A 1 213 ? -0.766 8.971 2.852 1.00 83.56 213 ASN A O 1
ATOM 1638 N N . LEU A 1 214 ? -2.011 8.690 1.009 1.00 82.81 214 LEU A N 1
ATOM 1639 C CA . LEU A 1 214 ? -3.291 8.722 1.708 1.00 82.81 214 LEU A CA 1
ATOM 1640 C C . LEU A 1 214 ? -3.417 7.573 2.718 1.00 82.81 214 LEU A C 1
ATOM 1642 O O . LEU A 1 214 ? -3.972 7.777 3.789 1.00 82.81 214 LEU A O 1
ATOM 1646 N N . ILE A 1 215 ? -2.867 6.391 2.421 1.00 84.75 215 ILE A N 1
ATOM 1647 C CA . ILE A 1 215 ? -2.831 5.255 3.355 1.00 84.75 215 ILE A CA 1
ATOM 1648 C C . ILE A 1 215 ? -1.816 5.533 4.472 1.00 84.75 215 ILE A C 1
ATOM 1650 O O . ILE A 1 215 ? -2.128 5.382 5.655 1.00 84.75 215 ILE A O 1
ATOM 1654 N N . SER A 1 216 ? -0.623 6.007 4.105 1.00 81.81 216 SER A N 1
ATOM 1655 C CA . SER A 1 216 ? 0.480 6.323 5.026 1.00 81.81 216 SER A CA 1
ATOM 1656 C C . SER A 1 216 ? 0.099 7.356 6.080 1.00 81.81 216 SER A C 1
ATOM 1658 O O . SER A 1 216 ? 0.445 7.205 7.252 1.00 81.81 216 SER A O 1
ATOM 1660 N N . ASN A 1 217 ? -0.671 8.374 5.688 1.00 84.56 217 ASN A N 1
ATOM 1661 C CA . ASN A 1 217 ? -1.142 9.438 6.576 1.00 84.56 217 ASN A CA 1
ATOM 1662 C C . ASN A 1 217 ? -1.982 8.895 7.746 1.00 84.56 217 ASN A C 1
ATOM 1664 O O . ASN A 1 217 ? -2.038 9.505 8.812 1.00 84.56 217 ASN A O 1
ATOM 1668 N N . HIS A 1 218 ? -2.590 7.715 7.594 1.00 83.88 218 HIS A N 1
ATOM 1669 C CA . HIS A 1 218 ? -3.371 7.065 8.644 1.00 83.88 218 HIS A CA 1
ATOM 1670 C C . HIS A 1 218 ? -2.567 6.081 9.510 1.00 83.88 218 HIS A C 1
ATOM 1672 O O . HIS A 1 218 ? -3.106 5.535 10.480 1.00 83.88 218 HIS A O 1
ATOM 1678 N N . ALA A 1 219 ? -1.280 5.854 9.225 1.00 84.50 219 ALA A N 1
ATOM 1679 C CA . ALA A 1 219 ? -0.447 4.930 9.997 1.00 84.50 219 ALA A CA 1
ATOM 1680 C C . ALA A 1 219 ? -0.259 5.401 11.450 1.00 84.50 219 ALA A C 1
ATOM 1682 O O . ALA A 1 219 ? -0.372 4.597 12.379 1.00 84.50 219 ALA A O 1
ATOM 1683 N N . GLY A 1 220 ? -0.037 6.705 11.656 1.00 86.38 220 GLY A N 1
ATOM 1684 C CA . GLY A 1 220 ? 0.061 7.306 12.990 1.00 86.38 220 GLY A CA 1
ATOM 1685 C C . GLY A 1 220 ? -1.235 7.139 13.785 1.00 86.38 220 GLY A C 1
ATOM 1686 O O . GLY A 1 220 ? -1.221 6.598 14.889 1.00 86.38 220 GLY A O 1
ATOM 1687 N N . ALA A 1 221 ? -2.370 7.491 13.176 1.00 87.81 221 ALA A N 1
ATOM 1688 C CA . ALA A 1 221 ? -3.689 7.329 13.788 1.00 87.81 221 ALA A CA 1
ATOM 1689 C C . ALA A 1 221 ? -3.993 5.863 14.151 1.00 87.81 221 ALA A C 1
ATOM 1691 O O . ALA A 1 221 ? -4.537 5.593 15.222 1.00 87.81 221 ALA A O 1
ATOM 1692 N N . SER A 1 222 ? -3.587 4.906 13.308 1.00 87.75 222 SER A N 1
ATOM 1693 C CA . SER A 1 222 ? -3.782 3.471 13.563 1.00 87.75 222 SER A CA 1
ATOM 1694 C C . SER A 1 222 ? -2.996 3.000 14.792 1.00 87.75 222 SER A C 1
ATOM 1696 O O . SER A 1 222 ? -3.543 2.299 15.643 1.00 87.75 222 SER A O 1
ATOM 1698 N N . LYS A 1 223 ? -1.737 3.438 14.939 1.00 90.81 223 LYS A N 1
ATOM 1699 C CA . LYS A 1 223 ? -0.920 3.145 16.130 1.00 90.81 223 LYS A CA 1
ATOM 1700 C C . LYS A 1 223 ? -1.513 3.776 17.390 1.00 90.81 223 LYS A C 1
ATOM 1702 O O . LYS A 1 223 ? -1.647 3.095 18.404 1.00 90.81 223 LYS A O 1
ATOM 1707 N N . THR A 1 224 ? -1.936 5.039 17.319 1.00 92.00 224 THR A N 1
ATOM 1708 C CA . THR A 1 224 ? -2.598 5.732 18.438 1.00 92.00 224 THR A CA 1
ATOM 1709 C C . THR A 1 224 ? -3.883 5.019 18.863 1.00 92.00 224 THR A C 1
ATOM 1711 O O . THR A 1 224 ? -4.142 4.868 20.060 1.00 92.00 224 THR A O 1
ATOM 1714 N N . ALA A 1 225 ? -4.669 4.526 17.902 1.00 91.56 225 ALA A N 1
ATOM 1715 C CA . ALA A 1 225 ? -5.853 3.718 18.167 1.00 91.56 225 ALA A CA 1
ATOM 1716 C C . ALA A 1 225 ? -5.503 2.393 18.873 1.00 91.56 225 ALA A C 1
ATOM 1718 O O . ALA A 1 225 ? -6.180 2.019 19.828 1.00 91.56 225 ALA A O 1
ATOM 1719 N N . ALA A 1 226 ? -4.427 1.707 18.476 1.00 92.50 226 ALA A N 1
ATOM 1720 C CA . ALA A 1 226 ? -4.016 0.458 19.123 1.00 92.50 226 ALA A CA 1
ATOM 1721 C C . ALA A 1 226 ? -3.532 0.684 20.560 1.00 92.50 226 ALA A C 1
ATOM 1723 O O . ALA A 1 226 ? -3.952 -0.032 21.471 1.00 92.50 226 ALA A O 1
ATOM 1724 N N . THR A 1 227 ? -2.731 1.727 20.794 1.00 93.31 227 THR A N 1
ATOM 1725 C CA . THR A 1 227 ? -2.326 2.140 22.146 1.00 93.31 227 THR A CA 1
ATOM 1726 C C . THR A 1 227 ? -3.543 2.460 23.011 1.00 93.31 227 THR A C 1
ATOM 1728 O O . THR A 1 227 ? -3.642 1.990 24.142 1.00 93.31 227 THR A O 1
ATOM 1731 N N . SER A 1 228 ? -4.508 3.193 22.453 1.00 91.00 228 SER A N 1
ATOM 1732 C CA . SER A 1 228 ? -5.775 3.525 23.110 1.00 91.00 228 SER A CA 1
ATOM 1733 C C . SER A 1 228 ? -6.563 2.277 23.527 1.00 91.00 228 SER A C 1
ATOM 1735 O O . SER A 1 228 ? -7.016 2.178 24.665 1.00 91.00 228 SER A O 1
ATOM 1737 N N . ILE A 1 229 ? -6.684 1.282 22.643 1.00 91.81 229 ILE A N 1
ATOM 1738 C CA . ILE A 1 229 ? -7.343 0.008 22.970 1.00 91.81 229 ILE A CA 1
ATOM 1739 C C . ILE A 1 229 ? -6.577 -0.731 24.070 1.00 91.81 229 ILE A C 1
ATOM 1741 O O . ILE A 1 229 ? -7.190 -1.203 25.025 1.00 91.81 229 ILE A O 1
ATOM 1745 N N . ASN A 1 230 ? -5.248 -0.801 23.996 1.00 92.62 230 ASN A N 1
ATOM 1746 C CA . ASN A 1 230 ? -4.449 -1.463 25.028 1.00 92.62 230 ASN A CA 1
ATOM 1747 C C . ASN A 1 230 ? -4.609 -0.788 26.404 1.00 92.62 230 ASN A C 1
ATOM 1749 O O . ASN A 1 230 ? -4.674 -1.488 27.413 1.00 92.62 230 ASN A O 1
ATOM 1753 N N . GLN A 1 231 ? -4.763 0.541 26.453 1.00 91.81 231 GLN A N 1
ATOM 1754 C CA . GLN A 1 231 ? -5.078 1.270 27.688 1.00 91.81 231 GLN A CA 1
ATOM 1755 C C . GLN A 1 231 ? -6.456 0.909 28.262 1.00 91.81 231 GLN A C 1
ATOM 1757 O O . GLN A 1 231 ? -6.607 0.851 29.478 1.00 91.81 231 GLN A O 1
ATOM 1762 N N . ILE A 1 232 ? -7.467 0.635 27.426 1.00 90.56 232 ILE A N 1
ATOM 1763 C CA . ILE A 1 232 ? -8.758 0.106 27.908 1.00 90.56 232 ILE A CA 1
ATOM 1764 C C . ILE A 1 232 ? -8.556 -1.278 28.509 1.00 90.56 232 ILE A C 1
ATOM 1766 O O . ILE A 1 232 ? -9.081 -1.569 29.581 1.00 90.56 232 ILE A O 1
ATOM 1770 N N . LEU A 1 233 ? -7.830 -2.141 27.799 1.00 92.94 233 LEU A N 1
ATOM 1771 C CA . LEU A 1 233 ? -7.681 -3.551 28.144 1.00 92.94 233 LEU A CA 1
ATOM 1772 C C . LEU A 1 233 ? -6.787 -3.789 29.366 1.00 92.94 233 LEU A C 1
ATOM 1774 O O . LEU A 1 233 ? -6.896 -4.853 29.975 1.00 92.94 233 LEU A O 1
ATOM 1778 N N . SER A 1 234 ? -5.935 -2.829 29.733 1.00 93.69 234 SER A N 1
ATOM 1779 C CA . SER A 1 234 ? -5.052 -2.929 30.900 1.00 93.69 234 SER A CA 1
ATOM 1780 C C . SER A 1 234 ? -5.761 -2.670 32.233 1.00 93.69 234 SER A C 1
ATOM 1782 O O . SER A 1 234 ? -5.254 -3.069 33.284 1.00 93.69 234 SER A O 1
ATOM 1784 N N . VAL A 1 235 ? -6.942 -2.038 32.223 1.00 93.38 235 VAL A N 1
ATOM 1785 C CA . VAL A 1 235 ? -7.675 -1.727 33.459 1.00 93.38 235 VAL A CA 1
ATOM 1786 C C . VAL A 1 235 ? -8.210 -3.008 34.106 1.00 93.38 235 VAL A C 1
ATOM 1788 O O . VAL A 1 235 ? -8.959 -3.769 33.500 1.00 93.38 235 VAL A O 1
ATOM 1791 N N . LYS A 1 236 ? -7.878 -3.251 35.376 1.00 94.12 236 LYS A N 1
ATOM 1792 C CA . LYS A 1 236 ? -8.318 -4.448 36.112 1.00 94.12 236 LYS A CA 1
ATOM 1793 C C . LYS A 1 236 ? -9.656 -4.213 36.823 1.00 94.12 236 LYS A C 1
ATOM 1795 O O . LYS A 1 236 ? -9.702 -4.186 38.049 1.00 94.12 236 LYS A O 1
ATOM 1800 N N . TRP A 1 237 ? -10.752 -4.065 36.070 1.00 93.19 237 TRP A N 1
ATOM 1801 C CA . TRP A 1 237 ? -12.080 -3.773 36.646 1.00 93.19 237 TRP A CA 1
ATOM 1802 C C . TRP A 1 237 ? -12.541 -4.793 37.689 1.00 93.19 237 TRP A C 1
ATOM 1804 O O . TRP A 1 237 ? -13.139 -4.402 38.684 1.00 93.19 237 TRP A O 1
ATOM 1814 N N . ALA A 1 238 ? -12.206 -6.076 37.523 1.00 91.00 238 ALA A N 1
ATOM 1815 C CA . ALA A 1 238 ? -12.549 -7.119 38.493 1.00 91.00 238 ALA A CA 1
ATOM 1816 C C . ALA A 1 238 ? -11.969 -6.866 39.901 1.00 91.00 238 ALA A C 1
ATOM 1818 O O . ALA A 1 238 ? -12.556 -7.299 40.885 1.00 91.00 238 ALA A O 1
ATOM 1819 N N . ARG A 1 239 ? -10.844 -6.142 40.001 1.00 92.12 239 ARG A N 1
ATOM 1820 C CA . ARG A 1 239 ? -10.178 -5.794 41.268 1.00 92.12 239 ARG A CA 1
ATOM 1821 C C . ARG A 1 239 ? -10.552 -4.399 41.780 1.00 92.12 239 ARG A C 1
ATOM 1823 O O . ARG A 1 239 ? -9.951 -3.921 42.735 1.00 92.12 239 ARG A O 1
ATOM 1830 N N . ASN A 1 240 ? -11.492 -3.710 41.133 1.00 91.56 240 ASN A N 1
ATOM 1831 C CA . ASN A 1 240 ? -11.878 -2.366 41.541 1.00 91.56 240 ASN A CA 1
ATOM 1832 C C . ASN A 1 240 ? -12.722 -2.427 42.827 1.00 91.56 240 ASN A C 1
ATOM 1834 O O . ASN A 1 240 ? -13.860 -2.904 42.813 1.00 91.56 240 ASN A O 1
ATOM 1838 N N . SER A 1 241 ? -12.151 -1.957 43.937 1.00 89.44 241 SER A N 1
ATOM 1839 C CA . SER A 1 241 ? -12.789 -1.994 45.255 1.00 89.44 241 SER A CA 1
ATOM 1840 C C . SER A 1 241 ? -13.946 -1.002 45.375 1.00 89.44 241 SER A C 1
ATOM 1842 O O . SER A 1 241 ? -14.970 -1.355 45.947 1.00 89.44 241 SER A O 1
ATOM 1844 N N . GLU A 1 242 ? -13.841 0.194 44.785 1.00 89.19 242 GLU A N 1
ATOM 1845 C CA . GLU A 1 242 ? -14.882 1.236 44.809 1.00 89.19 242 GLU A CA 1
ATOM 1846 C C . GLU A 1 242 ? -16.210 0.730 44.232 1.00 89.19 242 GLU A C 1
ATOM 1848 O O . GLU A 1 242 ? -17.251 0.802 44.884 1.00 89.19 242 GLU A O 1
ATOM 1853 N N . LEU A 1 243 ? -16.161 0.136 43.040 1.00 89.75 243 LEU A N 1
ATOM 1854 C CA . LEU A 1 243 ? -17.339 -0.393 42.360 1.00 89.75 243 LEU A CA 1
ATOM 1855 C C . LEU A 1 243 ? -17.833 -1.709 42.966 1.00 89.75 243 LEU A C 1
ATOM 1857 O O . LEU A 1 243 ? -18.931 -2.145 42.655 1.00 89.75 243 LEU A O 1
ATOM 1861 N N . SER A 1 244 ? -17.067 -2.357 43.842 1.00 89.62 244 SER A N 1
ATOM 1862 C CA . SER A 1 244 ? -17.489 -3.623 44.453 1.00 89.62 244 SER A CA 1
ATOM 1863 C C . SER A 1 244 ? -18.355 -3.436 45.707 1.00 89.62 244 SER A C 1
ATOM 1865 O O . SER A 1 244 ? -18.988 -4.398 46.141 1.00 89.62 244 SER A O 1
ATOM 1867 N N . LYS A 1 245 ? -18.427 -2.213 46.259 1.00 89.88 245 LYS A N 1
ATOM 1868 C CA . LYS A 1 245 ? -19.110 -1.906 47.532 1.00 89.88 245 LYS A CA 1
ATOM 1869 C C . LYS A 1 245 ? -20.633 -2.000 47.468 1.00 89.88 245 LYS A C 1
ATOM 1871 O O . LYS A 1 245 ? -21.263 -2.357 48.454 1.00 89.88 245 LYS A O 1
ATOM 1876 N N . THR A 1 246 ? -21.238 -1.665 46.330 1.00 90.38 246 THR A N 1
ATOM 1877 C CA . THR A 1 246 ? -22.701 -1.586 46.195 1.00 90.38 246 THR A CA 1
ATOM 1878 C C . THR A 1 246 ? -23.204 -2.485 45.072 1.00 90.38 246 THR A C 1
ATOM 1880 O O . THR A 1 246 ? -22.484 -2.771 44.115 1.00 90.38 246 THR A O 1
ATOM 1883 N N . SER A 1 247 ? -24.468 -2.914 45.150 1.00 89.50 247 SER A N 1
ATOM 1884 C CA . SER A 1 247 ? -25.103 -3.700 44.079 1.00 89.50 247 SER A CA 1
ATOM 1885 C C . SER A 1 247 ? -25.061 -2.963 42.731 1.00 89.50 247 SER A C 1
ATOM 1887 O O . SER A 1 247 ? -24.661 -3.533 41.714 1.00 89.50 247 SER A O 1
ATOM 1889 N N . SER A 1 248 ? -25.378 -1.664 42.732 1.00 89.69 248 SER A N 1
ATOM 1890 C CA . SER A 1 248 ? -25.303 -0.808 41.543 1.00 89.69 248 SER A CA 1
ATOM 1891 C C . SER A 1 248 ? -23.871 -0.651 41.023 1.00 89.69 248 SER A C 1
ATOM 1893 O O . SER A 1 248 ? -23.649 -0.752 39.818 1.00 89.69 248 SER A O 1
ATOM 1895 N N . GLY A 1 249 ? -22.886 -0.487 41.912 1.00 91.00 249 GLY A N 1
ATOM 1896 C CA . GLY A 1 249 ? -21.471 -0.451 41.541 1.00 91.00 249 GLY A CA 1
ATOM 1897 C C . GLY A 1 249 ? -21.019 -1.744 40.859 1.00 91.00 249 GLY A C 1
ATOM 1898 O O . GLY A 1 249 ? -20.367 -1.689 39.814 1.00 91.00 249 GLY A O 1
ATOM 1899 N N . ARG A 1 250 ? -21.425 -2.911 41.387 1.00 93.12 250 ARG A N 1
ATOM 1900 C CA . ARG A 1 250 ? -21.076 -4.221 40.810 1.00 93.12 250 ARG A CA 1
ATOM 1901 C C . ARG A 1 250 ? -21.617 -4.358 39.389 1.00 93.12 250 ARG A C 1
ATOM 1903 O O . ARG A 1 250 ? -20.874 -4.758 38.498 1.00 93.12 250 ARG A O 1
ATOM 1910 N N . LYS A 1 251 ? -22.852 -3.906 39.138 1.00 93.62 251 LYS A N 1
ATOM 1911 C CA . LYS A 1 251 ? -23.426 -3.850 37.779 1.00 93.62 251 LYS A CA 1
ATOM 1912 C C . LYS A 1 251 ? -22.600 -2.970 36.833 1.00 93.62 251 LYS A C 1
ATOM 1914 O O . LYS A 1 251 ? -22.348 -3.372 35.698 1.00 93.62 251 LYS A O 1
ATOM 1919 N N . VAL A 1 252 ? -22.145 -1.797 37.286 1.00 93.62 252 VAL A N 1
ATOM 1920 C CA . VAL A 1 252 ? -21.273 -0.912 36.486 1.00 93.62 252 VAL A CA 1
ATOM 1921 C C . VAL A 1 252 ? -19.938 -1.589 36.177 1.00 93.62 252 VAL A C 1
ATOM 1923 O O . VAL A 1 252 ? -19.512 -1.600 35.022 1.00 93.62 252 VAL A O 1
ATOM 1926 N N . ARG A 1 253 ? -19.299 -2.197 37.182 1.00 94.56 253 ARG A N 1
ATOM 1927 C CA . ARG A 1 253 ? -18.046 -2.950 37.031 1.00 94.56 253 ARG A CA 1
ATOM 1928 C C . ARG A 1 253 ? -18.180 -4.060 35.991 1.00 94.56 253 ARG A C 1
ATOM 1930 O O . ARG A 1 253 ? -17.360 -4.145 35.078 1.00 94.56 253 ARG A O 1
ATOM 1937 N N . ASP A 1 254 ? -19.224 -4.874 36.093 1.00 94.94 254 ASP A N 1
ATOM 1938 C CA . ASP A 1 254 ? -19.447 -6.008 35.195 1.00 94.94 254 ASP A CA 1
ATOM 1939 C C . ASP A 1 254 ? -19.787 -5.531 33.768 1.00 94.94 254 ASP A C 1
ATOM 1941 O O . ASP A 1 254 ? -19.316 -6.105 32.780 1.00 94.94 254 ASP A O 1
ATOM 1945 N N . GLY A 1 255 ? -20.498 -4.405 33.641 1.00 95.38 255 GLY A N 1
ATOM 1946 C CA . GLY A 1 255 ? -20.698 -3.707 32.370 1.00 95.38 255 GLY A CA 1
ATOM 1947 C C . GLY A 1 255 ? -19.386 -3.245 31.726 1.00 95.38 255 GLY A C 1
ATOM 1948 O O . GLY A 1 255 ? -19.155 -3.493 30.540 1.00 95.38 255 GLY A O 1
ATOM 1949 N N . LEU A 1 256 ? -18.485 -2.630 32.498 1.00 95.50 256 LEU A N 1
ATOM 1950 C CA . LEU A 1 256 ? -17.162 -2.213 32.018 1.00 95.50 256 LEU A CA 1
ATOM 1951 C C . LEU A 1 256 ? -16.300 -3.413 31.591 1.00 95.50 256 LEU A C 1
ATOM 1953 O O . LEU A 1 256 ? -15.623 -3.342 30.564 1.00 95.50 256 LEU A O 1
ATOM 1957 N N . ILE A 1 257 ? -16.379 -4.539 32.307 1.00 95.94 257 ILE A N 1
ATOM 1958 C CA . ILE A 1 257 ? -15.745 -5.805 31.899 1.00 95.94 257 ILE A CA 1
ATOM 1959 C C . ILE A 1 257 ? -16.328 -6.294 30.563 1.00 95.94 257 ILE A C 1
ATOM 1961 O O . ILE A 1 257 ? -15.576 -6.685 29.667 1.00 95.94 257 ILE A O 1
ATOM 1965 N N . SER A 1 258 ? -17.652 -6.241 30.378 1.00 96.25 258 SER A N 1
ATOM 1966 C CA . SER A 1 258 ? -18.286 -6.602 29.101 1.00 96.25 258 SER A CA 1
ATOM 1967 C C . SER A 1 258 ? -17.825 -5.702 27.949 1.00 96.25 258 SER A C 1
ATOM 1969 O O . SER A 1 258 ? -17.606 -6.197 26.839 1.00 96.25 258 SER A O 1
ATOM 1971 N N . ILE A 1 259 ? -17.653 -4.401 28.195 1.00 95.50 259 ILE A N 1
ATOM 1972 C CA . ILE A 1 259 ? -17.108 -3.460 27.210 1.00 95.50 259 ILE A CA 1
ATOM 1973 C C . ILE A 1 259 ? -15.665 -3.836 26.861 1.00 95.50 259 ILE A C 1
ATOM 1975 O O . ILE A 1 259 ? -15.347 -3.963 25.681 1.00 95.50 259 ILE A O 1
ATOM 1979 N N . GLN A 1 260 ? -14.804 -4.086 27.854 1.00 95.25 260 GLN A N 1
ATOM 1980 C CA . GLN A 1 260 ? -13.420 -4.514 27.613 1.00 95.25 260 GLN A CA 1
ATOM 1981 C C . GLN A 1 260 ? -13.336 -5.772 26.748 1.00 95.25 260 GLN A C 1
ATOM 1983 O O . GLN A 1 260 ? -12.530 -5.819 25.820 1.00 95.25 260 GLN A O 1
ATOM 1988 N N . ARG A 1 261 ? -14.177 -6.781 27.016 1.00 95.50 261 ARG A N 1
ATOM 1989 C CA . ARG A 1 261 ? -14.238 -7.990 26.178 1.00 95.50 261 ARG A CA 1
ATOM 1990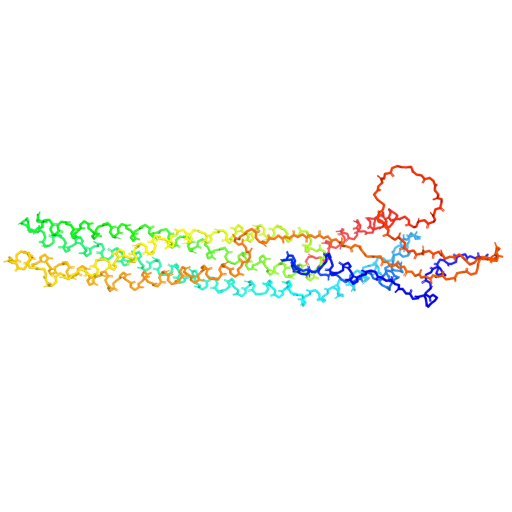 C C . ARG A 1 261 ? -14.593 -7.654 24.731 1.00 95.50 261 ARG A C 1
ATOM 1992 O O . ARG A 1 261 ? -13.970 -8.197 23.830 1.00 95.50 261 ARG A O 1
ATOM 1999 N N . SER A 1 262 ? -15.518 -6.719 24.515 1.00 94.88 262 SER A N 1
ATOM 2000 C CA . SER A 1 262 ? -15.898 -6.272 23.167 1.00 94.88 262 SER A CA 1
ATOM 2001 C C . SER A 1 262 ? -14.720 -5.590 22.458 1.00 94.88 262 SER A C 1
ATOM 2003 O O . SER A 1 262 ? -14.388 -5.933 21.332 1.00 94.88 262 SER A O 1
ATOM 2005 N N . PHE A 1 263 ? -13.985 -4.701 23.137 1.00 95.06 263 PHE A N 1
ATOM 2006 C CA . PHE A 1 263 ? -12.759 -4.116 22.571 1.00 95.06 263 PHE A CA 1
ATOM 2007 C C . PHE A 1 263 ? -11.696 -5.173 22.224 1.00 95.06 263 PHE A C 1
ATOM 2009 O O . PHE A 1 263 ? -11.054 -5.078 21.176 1.00 95.06 263 PHE A O 1
ATOM 2016 N N . ARG A 1 264 ? -11.516 -6.187 23.080 1.00 95.25 264 ARG A N 1
ATOM 2017 C CA . ARG A 1 264 ? -10.552 -7.275 22.860 1.00 95.25 264 ARG A CA 1
ATOM 2018 C C . ARG A 1 264 ? -10.935 -8.147 21.667 1.00 95.25 264 ARG A C 1
ATOM 2020 O O . ARG A 1 264 ? -10.088 -8.392 20.815 1.00 95.25 264 ARG A O 1
ATOM 2027 N N . ASN A 1 265 ? -12.181 -8.601 21.620 1.00 94.44 265 ASN A N 1
ATOM 2028 C CA . ASN A 1 265 ? -12.623 -9.610 20.664 1.00 94.44 265 ASN A CA 1
ATOM 2029 C C . ASN A 1 265 ? -12.951 -8.999 19.297 1.00 94.44 265 ASN A C 1
ATOM 2031 O O . ASN A 1 265 ? -12.651 -9.605 18.274 1.00 94.44 265 ASN A O 1
ATOM 2035 N N . ASP A 1 266 ? -13.521 -7.790 19.271 1.00 93.69 266 ASP A N 1
ATOM 2036 C CA . ASP A 1 266 ? -14.023 -7.192 18.034 1.00 93.69 266 ASP A CA 1
ATOM 2037 C C . ASP A 1 266 ? -13.068 -6.174 17.404 1.00 93.69 266 ASP A C 1
ATOM 2039 O O . ASP A 1 266 ? -13.076 -6.029 16.185 1.00 93.69 266 ASP A O 1
ATOM 2043 N N . LEU A 1 267 ? -12.254 -5.449 18.184 1.00 93.62 267 LEU A N 1
ATOM 2044 C CA . LEU A 1 267 ? -11.436 -4.349 17.647 1.00 93.62 267 LEU A CA 1
ATOM 2045 C C . LEU A 1 267 ? -9.934 -4.617 17.640 1.00 93.62 267 LEU A C 1
ATOM 2047 O O . LEU A 1 267 ? -9.272 -4.223 16.680 1.00 93.62 267 LEU A O 1
ATOM 2051 N N . LYS A 1 268 ? -9.382 -5.278 18.665 1.00 93.88 268 LYS A N 1
ATOM 2052 C CA . LYS A 1 268 ? -7.927 -5.467 18.776 1.00 93.88 268 LYS A CA 1
ATOM 2053 C C . LYS A 1 268 ? -7.343 -6.216 17.574 1.00 93.88 268 LYS A C 1
ATOM 2055 O O . LYS A 1 268 ? -6.444 -5.697 16.922 1.00 93.88 268 LYS A O 1
ATOM 2060 N N . GLY A 1 269 ? -7.878 -7.397 17.260 1.00 94.25 269 GLY A N 1
ATOM 2061 C CA . GLY A 1 269 ? -7.392 -8.223 16.148 1.00 94.25 269 GLY A CA 1
ATOM 2062 C C . GLY A 1 269 ? -7.451 -7.505 14.792 1.00 94.25 269 GLY A C 1
ATOM 2063 O O . GLY A 1 269 ? -6.417 -7.376 14.135 1.00 94.25 269 GLY A O 1
ATOM 2064 N N . PRO A 1 270 ? -8.619 -6.975 14.377 1.00 94.50 270 PRO A N 1
ATOM 2065 C CA . PRO A 1 270 ? -8.736 -6.232 13.122 1.00 94.50 270 PRO A CA 1
ATOM 2066 C C . PRO A 1 270 ? -7.815 -5.012 13.032 1.00 94.50 270 PRO A C 1
ATOM 2068 O O . PRO A 1 270 ? -7.257 -4.748 11.967 1.00 94.50 270 PRO A O 1
ATOM 2071 N N . LEU A 1 271 ? -7.621 -4.282 14.135 1.00 94.50 271 LEU A N 1
ATOM 2072 C CA . LEU A 1 271 ? -6.737 -3.119 14.154 1.00 94.50 271 LEU A CA 1
ATOM 2073 C C . LEU A 1 271 ? -5.257 -3.511 14.058 1.00 94.50 271 LEU A C 1
ATOM 2075 O O . LEU A 1 271 ? -4.514 -2.890 13.299 1.00 94.50 271 LEU A O 1
ATOM 2079 N N . ASP A 1 272 ? -4.835 -4.559 14.767 1.00 94.88 272 ASP A N 1
ATOM 2080 C CA . ASP A 1 272 ? -3.469 -5.087 14.683 1.00 94.88 272 ASP A CA 1
ATOM 2081 C C . ASP A 1 272 ? -3.171 -5.588 13.252 1.00 94.88 272 ASP A C 1
ATOM 2083 O O . ASP A 1 272 ? -2.097 -5.321 12.702 1.00 94.88 272 ASP A O 1
ATOM 2087 N N . ASN A 1 273 ? -4.145 -6.232 12.598 1.00 95.12 273 ASN A N 1
ATOM 2088 C CA . ASN A 1 273 ? -4.041 -6.644 11.195 1.00 95.12 273 ASN A CA 1
ATOM 2089 C C . ASN A 1 273 ? -3.950 -5.448 10.237 1.00 95.12 273 ASN A C 1
ATOM 2091 O O . ASN A 1 273 ? -3.121 -5.458 9.327 1.00 95.12 273 ASN A O 1
ATOM 2095 N N . LEU A 1 274 ? -4.736 -4.389 10.467 1.00 94.75 274 LEU A N 1
ATOM 2096 C CA . LEU A 1 274 ? -4.647 -3.153 9.689 1.00 94.75 274 LEU A CA 1
ATOM 2097 C C . LEU A 1 274 ? -3.261 -2.500 9.811 1.00 94.75 274 LEU A C 1
ATOM 2099 O O . LEU A 1 274 ? -2.690 -2.078 8.809 1.00 94.75 274 LEU A O 1
ATOM 2103 N N . ILE A 1 275 ? -2.689 -2.447 11.018 1.00 94.00 275 ILE A N 1
ATOM 2104 C CA . ILE A 1 275 ? -1.345 -1.893 11.246 1.00 94.00 275 ILE A CA 1
ATOM 2105 C C . ILE A 1 275 ? -0.286 -2.698 10.485 1.00 94.00 275 ILE A C 1
ATOM 2107 O O . ILE A 1 275 ? 0.573 -2.107 9.827 1.00 94.00 275 ILE A O 1
ATOM 2111 N N . LYS A 1 276 ? -0.358 -4.034 10.538 1.00 94.50 276 LYS A N 1
ATOM 2112 C CA . LYS A 1 276 ? 0.550 -4.918 9.790 1.00 94.50 276 LYS A CA 1
ATOM 2113 C C . LYS A 1 276 ? 0.416 -4.722 8.280 1.00 94.50 276 LYS A C 1
ATOM 2115 O O . LYS A 1 276 ? 1.431 -4.609 7.598 1.00 94.50 276 LYS A O 1
ATOM 2120 N N . ALA A 1 277 ? -0.810 -4.632 7.766 1.00 93.94 277 ALA A N 1
ATOM 2121 C CA . ALA A 1 277 ? -1.065 -4.414 6.345 1.00 93.94 277 ALA A CA 1
ATOM 2122 C C . ALA A 1 277 ? -0.543 -3.045 5.871 1.00 93.94 277 ALA A C 1
ATOM 2124 O O . ALA A 1 277 ? 0.143 -2.974 4.854 1.00 93.94 277 ALA A O 1
ATOM 2125 N N . ASN A 1 278 ? -0.774 -1.980 6.649 1.00 92.12 278 ASN A N 1
ATOM 2126 C CA . ASN A 1 278 ? -0.227 -0.650 6.365 1.00 92.12 278 ASN A CA 1
ATOM 2127 C C . ASN A 1 278 ? 1.308 -0.673 6.317 1.00 92.12 278 ASN A C 1
ATOM 2129 O O . ASN A 1 278 ? 1.900 -0.108 5.402 1.00 92.12 278 ASN A O 1
ATOM 2133 N N . LYS A 1 279 ? 1.958 -1.359 7.268 1.00 91.69 279 LYS A N 1
ATOM 2134 C CA . LYS A 1 279 ? 3.419 -1.521 7.265 1.00 91.69 279 LYS A CA 1
ATOM 2135 C C . LYS A 1 279 ? 3.901 -2.282 6.025 1.00 91.69 279 LYS A C 1
ATOM 2137 O O . LYS A 1 279 ? 4.855 -1.848 5.397 1.00 91.69 279 LYS A O 1
ATOM 2142 N N . ALA A 1 280 ? 3.221 -3.358 5.634 1.00 92.50 280 ALA A N 1
ATOM 2143 C CA . ALA A 1 280 ? 3.591 -4.129 4.448 1.00 92.50 280 ALA A CA 1
ATOM 2144 C C . ALA A 1 280 ? 3.480 -3.310 3.147 1.00 92.50 280 ALA A C 1
ATOM 2146 O O . ALA A 1 280 ? 4.311 -3.467 2.257 1.00 92.50 280 ALA A O 1
ATOM 2147 N N . VAL A 1 281 ? 2.483 -2.423 3.037 1.00 91.88 281 VAL A N 1
ATOM 2148 C CA . VAL A 1 281 ? 2.383 -1.464 1.922 1.00 91.88 281 VAL A CA 1
ATOM 2149 C C . VAL A 1 281 ? 3.587 -0.516 1.919 1.00 91.88 281 VAL A C 1
ATOM 2151 O O . VAL A 1 281 ? 4.219 -0.344 0.880 1.00 91.88 281 VAL A O 1
ATOM 2154 N N . GLU A 1 282 ? 3.953 0.050 3.071 1.00 88.81 282 GLU A N 1
ATOM 2155 C CA . GLU A 1 282 ? 5.137 0.914 3.194 1.00 88.81 282 GLU A CA 1
ATOM 2156 C C . GLU A 1 282 ? 6.443 0.204 2.829 1.00 88.81 282 GLU A C 1
ATOM 2158 O O . GLU A 1 282 ? 7.247 0.743 2.070 1.00 88.81 282 GLU A O 1
ATOM 2163 N N . ASP A 1 283 ? 6.637 -1.020 3.317 1.00 89.69 283 ASP A N 1
ATOM 2164 C CA . ASP A 1 283 ? 7.848 -1.804 3.071 1.00 89.69 283 ASP A CA 1
ATOM 2165 C C . ASP A 1 283 ? 8.019 -2.125 1.566 1.00 89.69 283 ASP A C 1
ATOM 2167 O O . ASP A 1 283 ? 9.145 -2.181 1.069 1.00 89.69 283 ASP A O 1
ATOM 2171 N N . ILE A 1 284 ? 6.921 -2.278 0.811 1.00 89.88 284 ILE A N 1
ATOM 2172 C CA . ILE A 1 284 ? 6.952 -2.409 -0.660 1.00 89.88 284 ILE A CA 1
ATOM 2173 C C . ILE A 1 284 ? 7.259 -1.062 -1.320 1.00 89.88 284 ILE A C 1
ATOM 2175 O O . ILE A 1 284 ? 8.095 -0.981 -2.218 1.00 89.88 284 ILE A O 1
ATOM 2179 N N . LEU A 1 285 ? 6.614 0.016 -0.873 1.00 85.81 285 LEU A N 1
ATOM 2180 C CA . LEU A 1 285 ? 6.803 1.348 -1.451 1.00 85.81 285 LEU A CA 1
ATOM 2181 C C . LEU A 1 285 ? 8.228 1.884 -1.259 1.00 85.81 285 LEU A C 1
ATOM 2183 O O . LEU A 1 285 ? 8.696 2.653 -2.093 1.00 85.81 285 LEU A O 1
ATOM 2187 N N . ILE A 1 286 ? 8.938 1.471 -0.204 1.00 84.38 286 ILE A N 1
ATOM 2188 C CA . ILE A 1 286 ? 10.357 1.807 0.015 1.00 84.38 286 ILE A CA 1
ATOM 2189 C C . ILE A 1 286 ? 11.271 1.136 -1.021 1.00 84.38 286 ILE A C 1
ATOM 2191 O O . ILE A 1 286 ? 12.308 1.702 -1.369 1.00 84.38 286 ILE A O 1
ATOM 2195 N N . GLN A 1 287 ? 10.889 -0.035 -1.540 1.00 83.69 287 GLN A N 1
ATOM 2196 C CA . GLN A 1 287 ? 11.636 -0.728 -2.597 1.00 83.69 287 GLN A CA 1
ATOM 2197 C C . GLN A 1 287 ? 11.465 -0.054 -3.963 1.00 83.69 287 GLN A C 1
ATOM 2199 O O . GLN A 1 287 ? 12.279 -0.259 -4.863 1.00 83.69 287 GLN A O 1
ATOM 2204 N N . LEU A 1 288 ? 10.432 0.778 -4.118 1.00 77.19 288 LEU A N 1
ATOM 2205 C CA . LEU A 1 288 ? 10.202 1.559 -5.322 1.00 77.19 288 LEU A CA 1
ATOM 2206 C C . LEU A 1 288 ? 10.921 2.916 -5.206 1.00 77.19 288 LEU A C 1
ATOM 2208 O O . LEU A 1 288 ? 10.585 3.725 -4.335 1.00 77.19 288 LEU A O 1
ATOM 2212 N N . PRO A 1 289 ? 11.835 3.271 -6.128 1.00 68.38 289 PRO A N 1
ATOM 2213 C CA . PRO A 1 289 ? 12.473 4.593 -6.153 1.00 68.38 289 PRO A CA 1
ATOM 2214 C C . PRO A 1 289 ? 11.510 5.730 -6.571 1.00 68.38 289 PRO A C 1
ATOM 2216 O O . PRO A 1 289 ? 11.939 6.836 -6.891 1.00 68.38 289 PRO A O 1
ATOM 2219 N N . LEU A 1 290 ? 10.196 5.491 -6.536 1.00 67.19 290 LEU A N 1
ATOM 2220 C CA . LEU A 1 290 ? 9.136 6.394 -6.988 1.00 67.19 290 LEU A CA 1
ATOM 2221 C C . LEU A 1 290 ? 8.751 7.460 -5.949 1.00 67.19 290 LEU A C 1
ATOM 2223 O O . LEU A 1 290 ? 8.246 8.517 -6.312 1.00 67.19 290 LEU A O 1
ATOM 2227 N N . ARG A 1 291 ? 9.002 7.220 -4.653 1.00 61.12 291 ARG A N 1
ATOM 2228 C CA . ARG A 1 291 ? 8.477 8.067 -3.562 1.00 61.12 291 ARG A CA 1
ATOM 2229 C C . ARG A 1 291 ? 9.401 9.184 -3.061 1.00 61.12 291 ARG A C 1
ATOM 2231 O O . ARG A 1 291 ? 8.928 10.083 -2.375 1.00 61.12 291 ARG A O 1
ATOM 2238 N N . LYS A 1 292 ? 10.708 9.143 -3.353 1.00 54.62 292 LYS A N 1
ATOM 2239 C CA . LYS A 1 292 ? 11.721 10.013 -2.704 1.00 54.62 292 LYS A CA 1
ATOM 2240 C C . LYS A 1 292 ? 12.465 10.977 -3.642 1.00 54.62 292 LYS A C 1
ATOM 2242 O O . LYS A 1 292 ? 13.625 11.270 -3.386 1.00 54.62 292 LYS A O 1
ATOM 2247 N N . LYS A 1 293 ? 11.835 11.468 -4.719 1.00 52.69 293 LYS A N 1
ATOM 2248 C CA . LYS A 1 293 ? 12.521 12.264 -5.769 1.00 52.69 293 LYS A CA 1
ATOM 2249 C C . LYS A 1 293 ? 13.732 11.530 -6.387 1.00 52.69 293 LYS A C 1
ATOM 2251 O O . LYS A 1 293 ? 14.699 12.158 -6.778 1.00 52.69 293 LYS A O 1
ATOM 2256 N N . ARG A 1 294 ? 13.705 10.190 -6.422 1.00 55.59 294 ARG A N 1
ATOM 2257 C CA . ARG A 1 294 ? 14.850 9.354 -6.839 1.00 55.59 294 ARG A CA 1
ATOM 2258 C C . ARG A 1 294 ? 14.738 8.789 -8.247 1.00 55.59 294 ARG A C 1
ATOM 2260 O O . ARG A 1 294 ? 15.666 8.126 -8.692 1.00 55.59 294 ARG A O 1
ATOM 2267 N N . LEU A 1 295 ? 13.606 8.998 -8.914 1.00 63.38 295 LEU A N 1
ATOM 2268 C CA . LEU A 1 295 ? 13.427 8.541 -10.281 1.00 63.38 295 LEU A CA 1
ATOM 2269 C C . LEU A 1 295 ? 13.515 9.725 -11.231 1.00 63.38 295 LEU A C 1
ATOM 2271 O O . LEU A 1 295 ? 12.583 10.523 -11.332 1.00 63.38 295 LEU A O 1
ATOM 2275 N N . GLU A 1 296 ? 14.642 9.820 -11.914 1.00 62.12 296 GLU A N 1
ATOM 2276 C CA . GLU A 1 296 ? 14.875 10.762 -12.995 1.00 62.12 296 GLU A CA 1
ATOM 2277 C C . GLU A 1 296 ? 15.238 9.963 -14.239 1.00 62.12 296 GLU A C 1
ATOM 2279 O O . GLU A 1 296 ? 15.923 8.942 -14.163 1.00 62.12 296 GLU A O 1
ATOM 2284 N N . PHE A 1 297 ? 14.745 10.418 -15.384 1.00 65.44 297 PHE A N 1
ATOM 2285 C CA . PHE A 1 297 ? 15.118 9.865 -16.672 1.00 65.44 297 PHE A CA 1
ATOM 2286 C C . PHE A 1 297 ? 15.768 10.963 -17.481 1.00 65.44 297 PHE A C 1
ATOM 2288 O O . PHE A 1 297 ? 15.195 12.035 -17.666 1.00 65.44 297 PHE A O 1
ATOM 2295 N N . SER A 1 298 ? 16.970 10.678 -17.957 1.00 61.25 298 SER A N 1
ATOM 2296 C CA . SER A 1 298 ? 17.703 11.535 -18.869 1.00 61.25 298 SER A CA 1
ATOM 2297 C C . SER A 1 298 ? 18.130 10.706 -20.073 1.00 61.25 298 SER A C 1
ATOM 2299 O O . SER A 1 298 ? 18.362 9.499 -19.974 1.00 61.25 298 SER A O 1
ATOM 2301 N N . SER A 1 299 ? 18.188 11.352 -21.232 1.00 61.53 299 SER A N 1
ATOM 2302 C CA . SER A 1 299 ? 18.764 10.771 -22.437 1.00 61.53 299 SER A CA 1
ATOM 2303 C C . SER A 1 299 ? 19.875 11.679 -22.944 1.00 61.53 299 SER A C 1
ATOM 2305 O O . SER A 1 299 ? 19.836 12.896 -22.768 1.00 61.53 299 SER A O 1
ATOM 2307 N N . GLY A 1 300 ? 20.903 11.077 -23.530 1.00 60.28 300 GLY A N 1
ATOM 2308 C CA . GLY A 1 300 ? 22.086 11.794 -23.975 1.00 60.28 300 GLY A CA 1
ATOM 2309 C C . GLY A 1 300 ? 23.089 10.860 -24.632 1.00 60.28 300 GLY A C 1
ATOM 2310 O O . GLY A 1 300 ? 22.891 9.647 -24.702 1.00 60.28 300 GLY A O 1
ATOM 2311 N N . GLY A 1 301 ? 24.177 11.438 -25.124 1.00 62.38 301 GLY A N 1
ATOM 2312 C CA . GLY A 1 301 ? 25.293 10.696 -25.690 1.00 62.38 301 GLY A CA 1
ATOM 2313 C C . GLY A 1 301 ? 26.603 11.248 -25.158 1.00 62.38 301 GLY A C 1
ATOM 2314 O O . GLY A 1 301 ? 26.733 12.452 -24.950 1.00 62.38 301 GLY A O 1
ATOM 2315 N N . VAL A 1 302 ? 27.576 10.364 -24.970 1.00 60.44 302 VAL A N 1
ATOM 2316 C CA . VAL A 1 302 ? 28.960 10.740 -24.680 1.00 60.44 302 VAL A CA 1
ATOM 2317 C C . VAL A 1 302 ? 29.833 10.346 -25.859 1.00 60.44 302 VAL A C 1
ATOM 2319 O O . VAL A 1 302 ? 29.776 9.219 -26.358 1.00 60.44 302 VAL A O 1
ATOM 2322 N N . SER A 1 303 ? 30.623 11.300 -26.333 1.00 61.62 303 SER A N 1
ATOM 2323 C CA . SER A 1 303 ? 31.636 11.068 -27.355 1.00 61.62 303 SER A CA 1
ATOM 2324 C C . SER A 1 303 ? 32.920 10.565 -26.705 1.00 61.62 303 SER A C 1
ATOM 2326 O O . SER A 1 303 ? 33.304 11.034 -25.637 1.00 61.62 303 SER A O 1
ATOM 2328 N N . TYR A 1 304 ? 33.606 9.647 -27.374 1.00 59.81 304 TYR A N 1
ATOM 2329 C CA . TYR A 1 304 ? 34.963 9.237 -27.029 1.00 59.81 304 TYR A CA 1
ATOM 2330 C C . TYR A 1 304 ? 35.835 9.341 -28.277 1.00 59.81 304 TYR A C 1
ATOM 2332 O O . TYR A 1 304 ? 35.351 9.198 -29.404 1.00 59.81 304 TYR A O 1
ATOM 2340 N N . SER A 1 305 ? 37.114 9.608 -28.072 1.00 65.94 305 SER A N 1
ATOM 2341 C CA . SER A 1 305 ? 38.070 9.866 -29.134 1.00 65.94 305 SER A CA 1
ATOM 2342 C C . SER A 1 305 ? 38.633 8.552 -29.674 1.00 65.94 305 SER A C 1
ATOM 2344 O O . SER A 1 305 ? 38.859 7.568 -28.952 1.00 65.94 305 SER A O 1
ATOM 2346 N N . ARG A 1 306 ? 38.887 8.534 -30.981 1.00 58.06 306 ARG A N 1
ATOM 2347 C CA . ARG A 1 306 ? 39.660 7.484 -31.641 1.00 58.06 306 ARG A CA 1
ATOM 2348 C C . ARG A 1 306 ? 40.724 8.141 -32.484 1.00 58.06 306 ARG A C 1
ATOM 2350 O O . ARG A 1 306 ? 40.416 9.014 -33.284 1.00 58.06 306 ARG A O 1
ATOM 2357 N N . TRP A 1 307 ? 41.954 7.697 -32.317 1.00 63.25 307 TRP A N 1
ATOM 2358 C CA . TRP A 1 307 ? 43.062 8.169 -33.124 1.00 63.25 307 TRP A CA 1
ATOM 2359 C C . TRP A 1 307 ? 43.945 6.994 -33.491 1.00 63.25 307 TRP A C 1
ATOM 2361 O O . TRP A 1 307 ? 43.938 5.946 -32.843 1.00 63.25 307 TRP A O 1
ATOM 2371 N N . THR A 1 308 ? 44.717 7.176 -34.546 1.00 53.78 308 THR A N 1
ATOM 2372 C CA . THR A 1 308 ? 45.812 6.275 -34.858 1.00 53.78 308 THR A CA 1
ATOM 2373 C C . THR A 1 308 ? 47.081 7.074 -35.066 1.00 53.78 308 THR A C 1
ATOM 2375 O O . THR A 1 308 ? 47.045 8.232 -35.490 1.00 53.78 308 THR A O 1
ATOM 2378 N N . ASN A 1 309 ? 48.204 6.452 -34.734 1.00 55.94 309 ASN A N 1
ATOM 2379 C CA . ASN A 1 309 ? 49.511 6.995 -35.035 1.00 55.94 309 ASN A CA 1
ATOM 2380 C C . ASN A 1 309 ? 49.907 6.464 -36.412 1.00 55.94 309 ASN A C 1
ATOM 2382 O O . ASN A 1 309 ? 50.401 5.345 -36.533 1.00 55.94 309 ASN A O 1
ATOM 2386 N N . ALA A 1 310 ? 49.659 7.258 -37.452 1.00 51.38 310 ALA A N 1
ATOM 2387 C CA . ALA A 1 310 ? 50.104 6.938 -38.799 1.00 51.38 310 ALA A CA 1
ATOM 2388 C C . ALA A 1 310 ? 51.475 7.582 -39.051 1.00 51.38 310 ALA A C 1
ATOM 2390 O O . ALA A 1 310 ? 51.641 8.793 -38.903 1.00 51.38 310 ALA A O 1
ATOM 2391 N N . ARG A 1 311 ? 52.463 6.775 -39.452 1.00 46.88 311 ARG A N 1
ATOM 2392 C CA . ARG A 1 311 ? 53.690 7.275 -40.086 1.00 46.88 311 ARG A CA 1
ATOM 2393 C C . ARG A 1 311 ? 53.429 7.341 -41.588 1.00 46.88 311 ARG A C 1
ATOM 2395 O O . ARG A 1 311 ? 53.200 6.305 -42.204 1.00 46.88 311 ARG A O 1
ATOM 2402 N N . MET A 1 312 ? 53.464 8.537 -42.168 1.00 41.50 312 MET A N 1
ATOM 2403 C CA . MET A 1 312 ? 53.480 8.711 -43.622 1.00 41.50 312 MET A CA 1
ATOM 2404 C C . MET A 1 312 ? 54.859 9.223 -44.046 1.00 41.50 312 MET A C 1
ATOM 2406 O O . MET A 1 312 ? 55.310 10.236 -43.506 1.00 41.50 312 MET A O 1
ATOM 2410 N N . PRO A 1 313 ? 55.543 8.564 -44.997 1.00 38.81 313 PRO A N 1
ATOM 2411 C CA . PRO A 1 313 ? 56.688 9.172 -45.653 1.00 38.81 313 PRO A CA 1
ATOM 2412 C C . PRO A 1 313 ? 56.180 10.350 -46.494 1.00 38.81 313 PRO A C 1
ATOM 2414 O O . PRO A 1 313 ? 55.445 10.168 -47.462 1.00 38.81 313 PRO A O 1
ATOM 2417 N N . VAL A 1 314 ? 56.523 11.572 -46.090 1.00 37.19 314 VAL A N 1
ATOM 2418 C CA . VAL A 1 314 ? 56.204 12.781 -46.860 1.00 37.19 314 VAL A CA 1
ATOM 2419 C C . VAL A 1 314 ? 57.263 12.915 -47.962 1.00 37.19 314 VAL A C 1
ATOM 2421 O O . VAL A 1 314 ? 58.448 12.910 -47.622 1.00 37.19 314 VAL A O 1
ATOM 2424 N N . PRO A 1 315 ? 56.907 13.049 -49.257 1.00 38.81 315 PRO A N 1
ATOM 2425 C CA . PRO A 1 315 ? 57.892 12.969 -50.341 1.00 38.81 315 PRO A CA 1
ATOM 2426 C C . PRO A 1 315 ? 58.946 14.083 -50.378 1.00 38.81 315 PRO A C 1
ATOM 2428 O O . PRO A 1 315 ? 59.841 14.029 -51.215 1.00 38.81 315 PRO A O 1
ATOM 2431 N N . CYS A 1 316 ? 58.897 15.096 -49.508 1.00 38.47 316 CYS A N 1
ATOM 2432 C CA . CYS A 1 316 ? 59.853 16.202 -49.546 1.00 38.47 316 CYS A CA 1
ATOM 2433 C C . CYS A 1 316 ? 60.179 16.742 -48.143 1.00 38.47 316 CYS A C 1
ATOM 2435 O O . CYS A 1 316 ? 59.682 17.799 -47.765 1.00 38.47 316 CYS A O 1
ATOM 2437 N N . LYS A 1 317 ? 60.999 16.014 -47.368 1.00 34.09 317 LYS A N 1
ATOM 2438 C CA . LYS A 1 317 ? 62.046 16.504 -46.430 1.00 34.09 317 LYS A CA 1
ATOM 2439 C C . LYS A 1 317 ? 62.478 15.370 -45.489 1.00 34.09 317 LYS A C 1
ATOM 2441 O O . LYS A 1 317 ? 61.657 14.585 -45.033 1.00 34.09 317 LYS A O 1
ATOM 2446 N N . ARG A 1 318 ? 63.779 15.313 -45.170 1.00 36.91 318 ARG A N 1
ATOM 2447 C CA . ARG A 1 318 ? 64.455 14.338 -44.278 1.00 36.91 318 ARG A CA 1
ATOM 2448 C C . ARG A 1 318 ? 64.030 14.408 -42.792 1.00 36.91 318 ARG A C 1
ATOM 2450 O O . ARG A 1 318 ? 64.795 14.021 -41.916 1.00 36.91 318 ARG A O 1
ATOM 2457 N N . THR A 1 319 ? 62.825 14.873 -42.479 1.00 39.44 319 THR A N 1
ATOM 2458 C CA . THR A 1 319 ? 62.304 14.938 -41.108 1.00 39.44 319 THR A CA 1
ATOM 2459 C C . THR A 1 319 ? 60.957 14.231 -41.009 1.00 39.44 319 THR A C 1
ATOM 2461 O O . THR A 1 319 ? 59.982 14.581 -41.672 1.00 39.44 319 THR A O 1
ATOM 2464 N N . GLN A 1 320 ? 60.912 13.199 -40.164 1.00 35.41 320 GLN A N 1
ATOM 2465 C CA . GLN A 1 320 ? 59.692 12.458 -39.853 1.00 35.41 320 GLN A CA 1
ATOM 2466 C C . GLN A 1 320 ? 58.735 13.374 -39.085 1.00 35.41 320 GLN A C 1
ATOM 2468 O O . GLN A 1 320 ? 59.083 13.879 -38.021 1.00 35.41 320 GLN A O 1
ATOM 2473 N N . SER A 1 321 ? 57.531 13.584 -39.610 1.00 33.84 321 SER A N 1
ATOM 2474 C CA . SER A 1 321 ? 56.468 14.328 -38.930 1.00 33.84 321 SER A CA 1
ATOM 2475 C C . SER A 1 321 ? 55.366 13.362 -38.493 1.00 33.84 321 SER A C 1
ATOM 2477 O O . SER A 1 321 ? 54.900 12.529 -39.269 1.00 33.84 321 SER A O 1
ATOM 2479 N N . PHE A 1 322 ? 54.969 13.450 -37.223 1.00 35.72 322 PHE A N 1
ATOM 2480 C CA . PHE A 1 322 ? 53.856 12.688 -36.662 1.00 35.72 322 PHE A CA 1
ATOM 2481 C C . PHE A 1 322 ? 52.577 13.513 -36.815 1.00 35.72 322 PHE A C 1
ATOM 2483 O O . PHE A 1 322 ? 52.487 14.612 -36.270 1.00 35.72 322 PHE A O 1
ATOM 2490 N N . ILE A 1 323 ? 51.589 12.996 -37.546 1.00 38.69 323 ILE A N 1
ATOM 2491 C CA . ILE A 1 323 ? 50.286 13.650 -37.707 1.00 38.69 323 ILE A CA 1
ATOM 2492 C C . ILE A 1 323 ? 49.246 12.838 -36.942 1.00 38.69 323 ILE A C 1
ATOM 2494 O O . ILE A 1 323 ? 49.096 11.633 -37.145 1.00 38.69 323 ILE A O 1
ATOM 2498 N N . ARG A 1 324 ? 48.507 13.509 -36.058 1.00 34.72 324 ARG A N 1
ATOM 2499 C CA . ARG A 1 324 ? 47.380 12.918 -35.337 1.00 34.72 324 ARG A CA 1
ATOM 2500 C C . ARG A 1 324 ? 46.138 13.016 -36.224 1.00 34.72 324 ARG A C 1
ATOM 2502 O O . ARG A 1 324 ? 45.597 14.101 -36.407 1.00 34.72 324 ARG A O 1
ATOM 2509 N N . LEU A 1 325 ? 45.694 11.896 -36.786 1.00 35.97 325 LEU A N 1
ATOM 2510 C CA . LEU A 1 325 ? 44.463 11.826 -37.580 1.00 35.97 325 LEU A CA 1
ATOM 2511 C C . LEU A 1 325 ? 43.312 11.316 -36.696 1.00 35.97 325 LEU A C 1
ATOM 2513 O O . LEU A 1 325 ? 43.430 10.238 -36.108 1.00 35.97 325 LEU A O 1
ATOM 2517 N N . GLY A 1 326 ? 42.208 12.079 -36.602 1.00 33.19 326 GLY A N 1
ATOM 2518 C CA . GLY A 1 326 ? 40.947 11.590 -36.010 1.00 33.19 326 GLY A CA 1
ATOM 2519 C C . GLY A 1 326 ? 40.197 12.467 -34.993 1.00 33.19 326 GLY A C 1
ATOM 2520 O O . GLY A 1 326 ? 39.402 11.917 -34.233 1.00 33.19 326 GLY A O 1
ATOM 2521 N N . ASP A 1 327 ? 40.388 13.790 -34.935 1.00 30.12 327 ASP A N 1
ATOM 2522 C CA . ASP A 1 327 ? 39.656 14.620 -33.956 1.00 30.12 327 ASP A CA 1
ATOM 2523 C C . ASP A 1 327 ? 38.200 14.890 -34.413 1.00 30.12 327 ASP A C 1
ATOM 2525 O O . ASP A 1 327 ? 37.892 15.896 -35.046 1.00 30.12 327 ASP A O 1
ATOM 2529 N N . PHE A 1 328 ? 37.276 13.969 -34.114 1.00 34.44 328 PHE A N 1
ATOM 2530 C CA . PHE A 1 328 ? 35.830 14.171 -34.292 1.00 34.44 328 PHE A CA 1
ATOM 2531 C C . PHE A 1 328 ? 35.250 14.958 -33.104 1.00 34.44 328 PHE A C 1
ATOM 2533 O O . PHE A 1 328 ? 34.493 14.422 -32.292 1.00 34.44 328 PHE A O 1
ATOM 2540 N N . ARG A 1 329 ? 35.609 16.240 -32.971 1.00 28.05 329 ARG A N 1
ATOM 2541 C CA . ARG A 1 329 ? 34.938 17.147 -32.023 1.00 28.05 329 ARG A CA 1
ATOM 2542 C C . ARG A 1 329 ? 33.671 17.733 -32.650 1.00 28.05 329 ARG A C 1
ATOM 2544 O O . ARG A 1 329 ? 33.680 18.155 -33.803 1.00 28.05 329 ARG A O 1
ATOM 2551 N N . ARG A 1 330 ? 32.587 17.827 -31.868 1.00 27.12 330 ARG A N 1
ATOM 2552 C CA . ARG A 1 330 ? 31.470 18.742 -32.170 1.00 27.12 330 ARG A CA 1
ATOM 2553 C C . ARG A 1 330 ? 32.032 20.163 -32.269 1.00 27.12 330 ARG A C 1
ATOM 2555 O O . ARG A 1 330 ? 32.547 20.675 -31.280 1.00 27.12 330 ARG A O 1
ATOM 2562 N N . VAL A 1 331 ? 31.890 20.801 -33.427 1.00 24.58 331 VAL A N 1
ATOM 2563 C CA . VAL A 1 331 ? 32.064 22.251 -33.554 1.00 24.58 331 VAL A CA 1
ATOM 2564 C C . VAL A 1 331 ? 30.824 22.912 -32.949 1.00 24.58 331 VAL A C 1
ATOM 2566 O O . VAL A 1 331 ? 29.732 22.813 -33.501 1.00 24.58 331 VAL A O 1
ATOM 2569 N N . ILE A 1 332 ? 30.986 23.551 -31.791 1.00 24.95 332 ILE A N 1
ATOM 2570 C CA . ILE A 1 332 ? 30.094 24.624 -31.331 1.00 24.95 332 ILE A CA 1
ATOM 2571 C C . ILE A 1 332 ? 30.700 25.917 -31.902 1.00 24.95 332 ILE A C 1
ATOM 2573 O O . ILE A 1 332 ? 31.912 26.102 -31.768 1.00 24.95 332 ILE A O 1
ATOM 2577 N N . PRO A 1 333 ? 29.936 26.779 -32.594 1.00 25.62 333 PRO A N 1
ATOM 2578 C CA . PRO A 1 333 ? 30.521 27.892 -33.325 1.00 25.62 333 PRO A CA 1
ATOM 2579 C C . PRO A 1 333 ? 30.916 29.015 -32.363 1.00 25.62 333 PRO A C 1
ATOM 2581 O O . PRO A 1 333 ? 30.057 29.651 -31.761 1.00 25.62 333 PRO A O 1
ATOM 2584 N N . THR A 1 334 ? 32.208 29.320 -32.284 1.00 25.52 334 THR A N 1
ATOM 2585 C CA . THR A 1 334 ? 32.686 30.646 -31.875 1.00 25.52 334 THR A CA 1
ATOM 2586 C C . THR A 1 334 ? 33.776 31.103 -32.836 1.00 25.52 334 THR A C 1
ATOM 2588 O O . THR A 1 334 ? 34.639 30.334 -33.251 1.00 25.52 334 THR A O 1
ATOM 2591 N N . SER A 1 335 ? 33.651 32.355 -33.256 1.00 33.19 335 SER A N 1
ATOM 2592 C CA . SER A 1 335 ? 34.302 32.993 -34.397 1.00 33.19 335 SER A CA 1
ATOM 2593 C C . SER A 1 335 ? 35.838 33.011 -34.393 1.00 33.19 335 SER A C 1
ATOM 2595 O O . SER A 1 335 ? 36.454 33.192 -33.349 1.00 33.19 335 SER A O 1
ATOM 2597 N N . LYS A 1 336 ? 36.386 33.036 -35.622 1.00 32.09 336 LYS A N 1
ATOM 2598 C CA . LYS A 1 336 ? 37.744 33.428 -36.067 1.00 32.09 336 LYS A CA 1
ATOM 2599 C C . LYS A 1 336 ? 38.897 32.447 -35.800 1.00 32.09 336 LYS A C 1
ATOM 2601 O O . LYS A 1 336 ? 39.567 32.518 -34.781 1.00 32.09 336 LYS A O 1
ATOM 2606 N N . SER A 1 337 ? 39.257 31.672 -36.828 1.00 23.83 337 SER A N 1
ATOM 2607 C CA . SER A 1 337 ? 40.604 31.689 -37.448 1.00 23.83 337 SER A CA 1
ATOM 2608 C C . SER A 1 337 ? 40.680 30.710 -38.631 1.00 23.83 337 SER A C 1
ATOM 2610 O O . SER A 1 337 ? 40.130 29.614 -38.597 1.00 23.83 337 SER A O 1
ATOM 2612 N N . ARG A 1 338 ? 41.318 31.159 -39.721 1.00 31.25 338 ARG A N 1
ATOM 2613 C CA . ARG A 1 338 ? 41.563 30.399 -40.954 1.00 31.25 338 ARG A CA 1
ATOM 2614 C C . ARG A 1 338 ? 42.678 29.382 -40.720 1.00 31.25 338 ARG A C 1
ATOM 2616 O O . ARG A 1 338 ? 43.770 29.796 -40.356 1.00 31.25 338 ARG A O 1
ATOM 2623 N N . LEU A 1 339 ? 42.425 28.114 -41.035 1.00 22.59 339 LEU A N 1
ATOM 2624 C CA . LEU A 1 339 ? 43.392 27.157 -41.586 1.00 22.59 339 LEU A CA 1
ATOM 2625 C C . LEU A 1 339 ? 42.589 26.020 -42.231 1.00 22.59 339 LEU A C 1
ATOM 2627 O O . LEU A 1 339 ? 41.687 25.454 -41.616 1.00 22.59 339 LEU A O 1
ATOM 2631 N N . ALA A 1 340 ? 42.861 25.760 -43.508 1.00 26.09 340 ALA A N 1
ATOM 2632 C CA . ALA A 1 340 ? 42.143 24.789 -44.318 1.00 26.09 340 ALA A CA 1
ATOM 2633 C C . ALA A 1 340 ? 42.452 23.361 -43.841 1.00 26.09 340 ALA A C 1
ATOM 2635 O O . ALA A 1 340 ? 43.478 22.790 -44.194 1.00 26.09 340 ALA A O 1
ATOM 2636 N N . ASN A 1 341 ? 41.543 22.788 -43.054 1.00 23.16 341 ASN A N 1
ATOM 2637 C CA . ASN A 1 341 ? 41.441 21.349 -42.851 1.00 23.16 341 ASN A CA 1
ATOM 2638 C C . ASN A 1 341 ? 40.282 20.838 -43.710 1.00 23.16 341 ASN A C 1
ATOM 2640 O O . ASN A 1 341 ? 39.193 21.410 -43.687 1.00 23.16 341 ASN A O 1
ATOM 2644 N N . LEU A 1 342 ? 40.502 19.751 -44.452 1.00 23.98 342 LEU A N 1
ATOM 2645 C CA . LEU A 1 342 ? 39.438 18.964 -45.080 1.00 23.98 342 LEU A CA 1
ATOM 2646 C C . LEU A 1 342 ? 38.609 18.290 -43.974 1.00 23.98 342 LEU A C 1
ATOM 2648 O O . LEU A 1 342 ? 38.778 17.116 -43.656 1.00 23.98 342 LEU A O 1
ATOM 2652 N N . THR A 1 343 ? 37.742 19.064 -43.330 1.00 26.66 343 THR A N 1
ATOM 2653 C CA . THR A 1 343 ? 36.719 18.584 -42.402 1.00 26.66 343 THR A CA 1
ATOM 2654 C C . THR A 1 343 ? 35.517 18.104 -43.202 1.00 26.66 343 THR A C 1
ATOM 2656 O O . THR A 1 343 ? 34.870 18.894 -43.885 1.00 26.66 343 THR A O 1
ATOM 2659 N N . PHE A 1 344 ? 35.198 16.813 -43.100 1.00 30.91 344 PHE A N 1
ATOM 2660 C CA . PHE A 1 344 ? 33.893 16.295 -43.507 1.00 30.91 344 PHE A CA 1
ATOM 2661 C C . PHE A 1 344 ? 32.837 16.898 -42.569 1.00 30.91 344 PHE A C 1
ATOM 2663 O O . PHE A 1 344 ? 32.800 16.594 -41.376 1.00 30.91 344 PHE A O 1
ATOM 2670 N N . ASP A 1 345 ? 32.037 17.817 -43.100 1.00 32.03 345 ASP A N 1
ATOM 2671 C CA . ASP A 1 345 ? 31.096 18.641 -42.346 1.00 32.03 345 ASP A CA 1
ATOM 2672 C C . ASP A 1 345 ? 29.906 17.817 -41.812 1.00 32.03 345 ASP A C 1
ATOM 2674 O O . ASP A 1 345 ? 29.077 17.300 -42.568 1.00 32.03 345 ASP A O 1
ATOM 2678 N N . GLY A 1 346 ? 29.791 17.726 -40.484 1.00 29.36 346 GLY A N 1
ATOM 2679 C CA . GLY A 1 346 ? 28.671 17.082 -39.794 1.00 29.36 346 GLY A CA 1
ATOM 2680 C C . GLY A 1 346 ? 27.304 17.714 -40.094 1.00 29.36 346 GLY A C 1
ATOM 2681 O O . GLY A 1 346 ? 26.285 17.040 -39.938 1.00 29.36 346 GLY A O 1
ATOM 2682 N N . ALA A 1 347 ? 27.247 18.959 -40.586 1.00 30.42 347 ALA A N 1
ATOM 2683 C CA . ALA A 1 347 ? 25.999 19.589 -41.017 1.00 30.42 347 ALA A CA 1
ATOM 2684 C C . ALA A 1 347 ? 25.448 18.986 -42.322 1.00 30.42 347 ALA A C 1
ATOM 2686 O O . ALA A 1 347 ? 24.231 18.954 -42.518 1.00 30.42 347 ALA A O 1
ATOM 2687 N N . SER A 1 348 ? 26.315 18.434 -43.176 1.00 30.14 348 SER A N 1
ATOM 2688 C CA . SER A 1 348 ? 25.914 17.742 -44.410 1.00 30.14 348 SER A CA 1
ATOM 2689 C C . SER A 1 348 ? 25.291 16.373 -44.114 1.00 30.14 348 SER A C 1
ATOM 2691 O O . SER A 1 348 ? 24.268 16.013 -44.698 1.00 30.14 348 SER A O 1
ATOM 2693 N N . LEU A 1 349 ? 25.833 15.661 -43.119 1.00 33.25 349 LEU A N 1
ATOM 2694 C CA . LEU A 1 349 ? 25.247 14.435 -42.567 1.00 33.25 349 LEU A CA 1
ATOM 2695 C C . LEU A 1 349 ? 23.918 14.716 -41.860 1.00 33.25 349 LEU A C 1
ATOM 2697 O O . LEU A 1 349 ? 22.972 13.965 -42.056 1.00 33.25 349 LEU A O 1
ATOM 2701 N N . ASN A 1 350 ? 23.809 15.815 -41.107 1.00 32.50 350 ASN A N 1
ATOM 2702 C CA . ASN A 1 350 ? 22.557 16.207 -40.456 1.00 32.50 350 ASN A CA 1
ATOM 2703 C C . ASN A 1 350 ? 21.472 16.584 -41.482 1.00 32.50 350 ASN A C 1
ATOM 2705 O O . ASN A 1 350 ? 20.336 16.157 -41.347 1.00 32.50 350 ASN A O 1
ATOM 2709 N N . LYS A 1 351 ? 21.808 17.299 -42.568 1.00 33.94 351 LYS A N 1
ATOM 2710 C CA . LYS A 1 351 ? 20.860 17.576 -43.665 1.00 33.94 351 LYS A CA 1
ATOM 2711 C C . LYS A 1 351 ? 20.422 16.306 -44.398 1.00 33.94 351 LYS A C 1
ATOM 2713 O O . LYS A 1 351 ? 19.234 16.166 -44.663 1.00 33.94 351 LYS A O 1
ATOM 2718 N N . ALA A 1 352 ? 21.334 15.378 -44.696 1.00 32.56 352 ALA A N 1
ATOM 2719 C CA . ALA A 1 352 ? 20.988 14.093 -45.310 1.00 32.56 352 ALA A CA 1
ATOM 2720 C C . ALA A 1 352 ? 20.138 13.214 -44.372 1.00 32.56 352 ALA A C 1
ATOM 2722 O O . ALA A 1 352 ? 19.178 12.586 -44.816 1.00 32.56 352 ALA A O 1
ATOM 2723 N N . PHE A 1 353 ? 20.438 13.240 -43.069 1.00 33.59 353 PHE A N 1
ATOM 2724 C CA . PHE A 1 353 ? 19.676 12.561 -42.024 1.00 33.59 353 PHE A CA 1
ATOM 2725 C C . PHE A 1 353 ? 18.268 13.151 -41.887 1.00 33.59 353 PHE A C 1
ATOM 2727 O O . PHE A 1 353 ? 17.307 12.399 -41.921 1.00 33.59 353 PHE A O 1
ATOM 2734 N N . THR A 1 354 ? 18.105 14.477 -41.847 1.00 35.28 354 THR A N 1
ATOM 2735 C CA . THR A 1 354 ? 16.786 15.136 -41.791 1.00 35.28 354 THR A CA 1
ATOM 2736 C C . THR A 1 354 ? 15.979 14.936 -43.077 1.00 35.28 354 THR A C 1
ATOM 2738 O O . THR A 1 354 ? 14.765 14.774 -43.009 1.00 35.28 354 THR A O 1
ATOM 2741 N N . ARG A 1 355 ? 16.628 14.885 -44.250 1.00 34.22 355 ARG A N 1
ATOM 2742 C CA . ARG A 1 355 ? 15.958 14.656 -45.545 1.00 34.22 355 ARG A CA 1
ATOM 2743 C C . ARG A 1 355 ? 15.527 13.195 -45.739 1.00 34.22 355 ARG A C 1
ATOM 2745 O O . ARG A 1 355 ? 14.464 12.966 -46.298 1.00 34.22 355 ARG A O 1
ATOM 2752 N N . CYS A 1 356 ? 16.297 12.224 -45.237 1.00 31.11 356 CYS A N 1
ATOM 2753 C CA . CYS A 1 356 ? 15.896 10.809 -45.225 1.00 31.11 356 CYS A CA 1
ATOM 2754 C C . CYS A 1 356 ? 14.869 10.511 -44.122 1.00 31.11 356 CYS A C 1
ATOM 2756 O O . CYS A 1 356 ? 13.883 9.827 -44.370 1.00 31.11 356 CYS A O 1
ATOM 2758 N N . MET A 1 357 ? 15.061 11.053 -42.915 1.00 32.09 357 MET A N 1
ATOM 2759 C CA . MET A 1 357 ? 14.163 10.829 -41.777 1.00 32.09 357 MET A CA 1
ATOM 2760 C C . MET A 1 357 ? 12.830 11.567 -41.929 1.00 32.09 357 MET A C 1
ATOM 2762 O O . MET A 1 357 ? 11.824 11.050 -41.466 1.00 32.09 357 MET A O 1
ATOM 2766 N N . GLY A 1 358 ? 12.785 12.726 -42.596 1.00 31.12 358 GLY A N 1
ATOM 2767 C CA . GLY A 1 358 ? 11.535 13.449 -42.868 1.00 31.12 358 GLY A CA 1
ATOM 2768 C C . GLY A 1 358 ? 10.542 12.648 -43.718 1.00 31.12 358 GLY A C 1
ATOM 2769 O O . GLY A 1 358 ? 9.347 12.705 -43.452 1.00 31.12 358 GLY A O 1
ATOM 2770 N N . ASN A 1 359 ? 11.041 11.838 -44.658 1.00 33.38 359 ASN A N 1
ATOM 2771 C CA . ASN A 1 359 ? 10.214 10.932 -45.462 1.00 33.38 359 ASN A CA 1
ATOM 2772 C C . ASN A 1 359 ? 9.950 9.596 -44.733 1.00 33.38 359 ASN A C 1
ATOM 2774 O O . ASN A 1 359 ? 8.819 9.124 -44.709 1.00 33.38 359 ASN A O 1
ATOM 2778 N N . LEU A 1 360 ? 10.938 9.041 -44.016 1.00 33.69 360 LEU A N 1
ATOM 2779 C CA . LEU A 1 360 ? 10.768 7.811 -43.219 1.00 33.69 360 LEU A CA 1
ATOM 2780 C C . LEU A 1 360 ? 9.812 7.966 -42.018 1.00 33.69 360 LEU A C 1
ATOM 2782 O O . LEU A 1 360 ? 9.174 6.991 -41.627 1.00 33.69 360 LEU A O 1
ATOM 2786 N N . TYR A 1 361 ? 9.681 9.162 -41.429 1.00 30.50 361 TYR A N 1
ATOM 2787 C CA . TYR A 1 361 ? 8.710 9.422 -40.354 1.00 30.50 361 TYR A CA 1
ATOM 2788 C C . TYR A 1 361 ? 7.254 9.427 -40.849 1.00 30.50 361 TYR A C 1
ATOM 2790 O O . TYR A 1 361 ? 6.367 9.115 -40.054 1.00 30.50 361 TYR A O 1
ATOM 2798 N N . GLY A 1 362 ? 7.011 9.733 -42.131 1.00 27.95 362 GLY A N 1
ATOM 2799 C CA . GLY A 1 362 ? 5.693 9.605 -42.764 1.00 27.95 362 GLY A CA 1
ATOM 2800 C C . GLY A 1 362 ? 5.311 8.145 -43.025 1.00 27.95 362 GLY A C 1
ATOM 2801 O O . GLY A 1 362 ? 4.202 7.732 -42.698 1.00 27.95 362 GLY A O 1
ATOM 2802 N N . ASP A 1 363 ? 6.263 7.333 -43.494 1.00 28.59 363 ASP A N 1
ATOM 2803 C CA . ASP A 1 363 ? 5.999 5.943 -43.903 1.00 28.59 363 ASP A CA 1
ATOM 2804 C C . ASP A 1 363 ? 6.144 4.895 -42.783 1.00 28.59 363 ASP A C 1
ATOM 2806 O O . ASP A 1 363 ? 5.684 3.759 -42.908 1.00 28.59 363 ASP A O 1
ATOM 2810 N N . LEU A 1 364 ? 6.734 5.256 -41.637 1.00 28.14 364 LEU A N 1
ATOM 2811 C CA . LEU A 1 364 ? 6.664 4.444 -40.411 1.00 28.14 364 LEU A CA 1
ATOM 2812 C C . LEU A 1 364 ? 5.318 4.585 -39.676 1.00 28.14 364 LEU A C 1
ATOM 2814 O O . LEU A 1 364 ? 5.053 3.812 -38.754 1.00 28.14 364 LEU A O 1
ATOM 2818 N N . TRP A 1 365 ? 4.468 5.539 -40.078 1.00 28.39 365 TRP A N 1
ATOM 2819 C CA . TRP A 1 365 ? 3.097 5.694 -39.574 1.00 28.39 365 TRP A CA 1
ATOM 2820 C C . TRP A 1 365 ? 2.060 4.886 -40.366 1.00 28.39 365 TRP A C 1
ATOM 2822 O O . TRP A 1 365 ? 1.026 4.534 -39.808 1.00 28.39 365 TRP A O 1
ATOM 2832 N N . THR A 1 366 ? 2.338 4.516 -41.617 1.00 28.44 366 THR A N 1
ATOM 2833 C CA . THR A 1 366 ? 1.426 3.716 -42.458 1.00 28.44 366 THR A CA 1
ATOM 2834 C C . THR A 1 366 ? 1.566 2.202 -42.268 1.00 28.44 366 THR A C 1
ATOM 2836 O O . THR A 1 366 ? 0.654 1.468 -42.631 1.00 28.44 366 THR A O 1
ATOM 2839 N N . TYR A 1 367 ? 2.642 1.720 -41.634 1.00 26.64 367 TYR A N 1
ATOM 2840 C CA . TYR A 1 367 ? 2.875 0.285 -41.370 1.00 26.64 367 TYR A CA 1
ATOM 2841 C C . TYR A 1 367 ? 2.718 -0.139 -39.897 1.00 26.64 367 TYR A C 1
ATOM 2843 O O . TYR A 1 367 ? 3.123 -1.236 -39.515 1.00 26.64 367 TYR A O 1
ATOM 2851 N N . ALA A 1 368 ? 2.123 0.717 -39.062 1.00 26.03 368 ALA A N 1
ATOM 2852 C CA . ALA A 1 368 ? 1.769 0.406 -37.675 1.00 26.03 368 ALA A CA 1
ATOM 2853 C C . ALA A 1 368 ? 0.277 0.663 -37.389 1.00 26.03 368 ALA A C 1
ATOM 2855 O O . ALA A 1 368 ? -0.057 1.249 -36.355 1.00 26.03 368 ALA A O 1
ATOM 2856 N N . GLY A 1 369 ? -0.582 0.240 -38.326 1.00 26.61 369 GLY A N 1
ATOM 2857 C CA . GLY A 1 369 ? -1.988 -0.075 -38.055 1.00 26.61 369 GLY A CA 1
ATOM 2858 C C . GLY A 1 369 ? -2.109 -1.400 -37.318 1.00 26.61 369 GLY A C 1
ATOM 2859 O O . GLY A 1 369 ? -1.401 -2.348 -37.730 1.00 26.61 369 GLY A O 1
#